Protein AF-A0A496WQM5-F1 (afdb_monomer_lite)

Secondary structure (DSSP, 8-state):
-PPPHHHHHHHHHSS-----S--SS-----SS--GGG----S---STTS---HHHHHHHHTTSPEEEEEEEEEPSSTT-EEEESSPP-S---EEEEEEPTT-EEEEEEEEEE-TT-HHHHT--EEPSEEEEEEEEEEESS--SEEEEEEEEEEPTTS-EEEEEEPPPPSPP-SS-EEEEEEEEE-S-EE--TT-EEEEEEEEEE-SSS-EEEEEE-SGGG--EEEE-EEPP--------------TT----------TTS-SS----TTSSS--SEEEEEEE-TT--EEEEEEEETTTS-EEEEEETTS-----SS----TT----SPPPP-STTS---HHHHHHH---------S----

pLDDT: mean 77.23, std 18.68, range [36.88, 97.38]

Radius of gyration: 41.47 Å; chains: 1; bounding box: 98×60×130 Å

Foldseek 3Di:
DDDDPVNVVVVVVPDDPPPDPPPPPDPDPDPPPPCVVVPPPDDDPDPPDDDDVLNVVLFVLLQWQKWFWDPDDAPPPQAGETDSDADPDAWDKDKDKFAAQAPWAWDHKYKYHLPHVSVVQFFKFAFFKKKWKWKKAKCAQFQKKKKKWKWKAAQVGDTDTQWIWDIWDGHHHDIDMTMIMTGRHHMGGDDRRIMIMMIMIMGGNGNHMIMMMITPHDPRHIMMTTGGGGPSPPDPPPPPPDDDDPDDDDPDDLDQDPPDDRDDQDDPVRPDRPQWDWDFDADPVRHTQWIWTAHPDVSPDTDTGGPVRDDDDPDPDDDPDPDDDPPQDDDPDPPGDHDPVNCVVPVPPPDPVPPPPPPD

Structure (mmCIF, N/CA/C/O backbone):
data_AF-A0A496WQM5-F1
#
_entry.id   AF-A0A496WQM5-F1
#
loop_
_atom_site.group_PDB
_atom_site.id
_atom_site.type_symbol
_atom_site.label_atom_id
_atom_site.label_alt_id
_atom_site.label_comp_id
_atom_site.label_asym_id
_atom_site.label_entity_id
_atom_site.label_seq_id
_atom_site.pdbx_PDB_ins_code
_atom_site.Cartn_x
_atom_site.Cartn_y
_atom_site.Cartn_z
_atom_site.occupancy
_atom_site.B_iso_or_equiv
_atom_site.auth_seq_id
_atom_site.auth_comp_id
_atom_site.auth_asym_id
_atom_site.auth_atom_id
_atom_site.pdbx_PDB_model_num
ATOM 1 N N . MET A 1 1 ? 21.390 33.507 77.418 1.00 52.34 1 MET A N 1
ATOM 2 C CA . MET A 1 1 ? 21.468 32.090 77.002 1.00 52.34 1 MET A CA 1
ATOM 3 C C . MET A 1 1 ? 21.564 32.060 75.486 1.00 52.34 1 MET A C 1
ATOM 5 O O . MET A 1 1 ? 20.613 32.449 74.822 1.00 52.34 1 MET A O 1
ATOM 9 N N . GLY A 1 2 ? 22.755 31.775 74.957 1.00 56.31 2 GLY A N 1
ATOM 10 C CA . GLY A 1 2 ? 23.037 31.820 73.520 1.00 56.31 2 GLY A CA 1
ATOM 11 C C . GLY A 1 2 ? 22.458 30.606 72.802 1.00 56.31 2 GLY A C 1
ATOM 12 O O . GLY A 1 2 ? 22.560 29.493 73.309 1.00 56.31 2 GLY A O 1
ATOM 13 N N . GLN A 1 3 ? 21.839 30.830 71.643 1.00 58.12 3 GLN A N 1
ATOM 14 C CA . GLN A 1 3 ? 21.336 29.749 70.797 1.00 58.12 3 GLN A CA 1
ATOM 15 C C . GLN A 1 3 ? 22.488 28.849 70.344 1.00 58.12 3 GLN A C 1
ATOM 17 O O . GLN A 1 3 ? 23.564 29.335 69.981 1.00 58.12 3 GLN A O 1
ATOM 22 N N . THR A 1 4 ? 22.260 27.539 70.379 1.00 70.62 4 THR A N 1
ATOM 23 C CA . THR A 1 4 ? 23.248 26.544 69.956 1.00 70.62 4 THR A CA 1
ATOM 24 C C . THR A 1 4 ? 23.514 26.671 68.453 1.00 70.62 4 THR A C 1
ATOM 26 O O . THR A 1 4 ? 22.674 27.160 67.691 1.00 70.62 4 THR A O 1
ATOM 29 N N . ARG A 1 5 ? 24.702 26.250 67.994 1.00 60.00 5 ARG A N 1
ATOM 30 C CA . ARG A 1 5 ? 25.071 26.296 66.564 1.00 60.00 5 ARG A CA 1
ATOM 31 C C . ARG A 1 5 ? 24.032 25.604 65.669 1.00 60.00 5 ARG A C 1
ATOM 33 O O . ARG A 1 5 ? 23.778 26.083 64.571 1.00 60.00 5 ARG A O 1
ATOM 40 N N . GLU A 1 6 ? 23.379 24.563 66.169 1.00 57.94 6 GLU A N 1
ATOM 41 C CA . GLU A 1 6 ? 22.324 23.818 65.473 1.00 57.94 6 GLU A CA 1
ATOM 42 C C . GLU A 1 6 ? 21.025 24.629 65.318 1.00 57.94 6 GLU A C 1
ATOM 44 O O . GLU A 1 6 ? 20.416 24.628 64.249 1.00 57.94 6 GLU A O 1
ATOM 49 N N . GLN A 1 7 ? 20.650 25.434 66.320 1.00 57.28 7 GLN A N 1
ATOM 50 C CA . GLN A 1 7 ? 19.486 26.329 66.237 1.00 57.28 7 GLN A CA 1
ATOM 51 C C . GLN A 1 7 ? 19.691 27.487 65.245 1.00 57.28 7 GLN A C 1
ATOM 53 O O . GLN A 1 7 ? 18.721 28.024 64.706 1.00 57.28 7 GLN A O 1
ATOM 58 N N . ARG A 1 8 ? 20.946 27.851 64.950 1.00 57.50 8 ARG A N 1
ATOM 59 C CA . ARG A 1 8 ? 21.285 28.850 63.922 1.00 57.50 8 ARG A CA 1
ATOM 60 C C . ARG A 1 8 ? 21.134 28.314 62.496 1.00 57.50 8 ARG A C 1
ATOM 62 O O . ARG A 1 8 ? 20.696 29.063 61.627 1.00 57.50 8 ARG A O 1
ATOM 69 N N . VAL A 1 9 ? 21.455 27.040 62.269 1.00 57.06 9 VAL A N 1
ATOM 70 C CA . VAL A 1 9 ? 21.390 26.410 60.937 1.00 57.06 9 VAL A CA 1
ATOM 71 C C . VAL A 1 9 ? 19.940 26.160 60.516 1.00 57.06 9 VAL A C 1
ATOM 73 O O . VAL A 1 9 ? 19.572 26.440 59.379 1.00 57.06 9 VAL A O 1
ATOM 76 N N . ILE A 1 10 ? 19.073 25.752 61.445 1.00 54.50 10 ILE A N 1
ATOM 77 C CA . ILE A 1 10 ? 17.655 25.491 61.141 1.00 54.50 10 ILE A CA 1
ATOM 78 C C . ILE A 1 10 ? 16.898 26.794 60.827 1.00 54.50 10 ILE A C 1
ATOM 80 O O . ILE A 1 10 ? 16.075 26.827 59.915 1.00 54.50 10 ILE A O 1
ATOM 84 N N . LYS A 1 11 ? 17.239 27.911 61.488 1.00 50.09 11 LYS A N 1
ATOM 85 C CA . LYS A 1 11 ? 16.639 29.226 61.195 1.00 50.09 11 LYS A CA 1
ATOM 86 C C . LYS A 1 11 ? 17.094 29.821 59.851 1.00 50.09 11 LYS A C 1
ATOM 88 O O . LYS A 1 11 ? 16.402 30.677 59.309 1.00 50.09 11 LYS A O 1
ATOM 93 N N . GLN A 1 12 ? 18.226 29.373 59.297 1.00 52.47 12 GLN A N 1
ATOM 94 C CA . GLN A 1 12 ? 18.655 29.734 57.937 1.00 52.47 12 GLN A CA 1
ATOM 95 C C . GLN A 1 12 ? 17.980 28.894 56.842 1.00 52.47 12 GLN A C 1
ATOM 97 O O . GLN A 1 12 ? 17.958 29.326 55.694 1.00 52.47 12 GLN A O 1
ATOM 102 N N . LEU A 1 13 ? 17.399 27.742 57.186 1.00 53.47 13 LEU A N 1
ATOM 103 C CA . LEU A 1 13 ? 16.717 26.849 56.242 1.00 53.47 13 LEU A CA 1
ATOM 104 C C . LEU A 1 13 ? 15.190 27.025 56.221 1.00 53.47 13 LEU A C 1
ATOM 106 O O . LEU A 1 13 ? 14.534 26.491 55.335 1.00 53.47 13 LEU A O 1
ATOM 110 N N . SER A 1 14 ? 14.616 27.790 57.157 1.00 52.38 14 SER A N 1
ATOM 111 C CA . SER A 1 14 ? 13.169 28.049 57.230 1.00 52.38 14 SER A CA 1
ATOM 112 C C . SER A 1 14 ? 12.740 29.402 56.640 1.00 52.38 14 SER A C 1
ATOM 114 O O . SER A 1 14 ? 11.625 29.856 56.891 1.00 52.38 14 SER A O 1
ATOM 116 N N . GLY A 1 15 ? 13.623 30.091 55.914 1.00 48.34 15 GLY A N 1
ATOM 117 C CA . GLY A 1 15 ? 13.268 31.290 55.156 1.00 48.34 15 GLY A CA 1
ATOM 118 C C . GLY A 1 15 ? 12.728 30.896 53.786 1.00 48.34 15 GLY A C 1
ATOM 119 O O . GLY A 1 15 ? 13.361 30.102 53.096 1.00 48.34 15 GLY A O 1
ATOM 120 N N . THR A 1 16 ? 11.577 31.445 53.388 1.00 50.34 16 THR A N 1
ATOM 121 C CA . THR A 1 16 ? 11.014 31.327 52.035 1.00 50.34 16 THR A CA 1
ATOM 122 C C . THR A 1 16 ? 12.131 31.451 51.002 1.00 50.34 16 THR A C 1
ATOM 124 O O . THR A 1 16 ? 12.837 32.464 50.998 1.00 50.34 16 THR A O 1
ATOM 127 N N . GLN A 1 17 ? 12.330 30.417 50.176 1.00 42.69 17 GLN A N 1
ATOM 128 C CA . GLN A 1 17 ? 13.384 30.403 49.164 1.00 42.69 17 GLN A CA 1
ATOM 129 C C . GLN A 1 17 ? 13.287 31.671 48.317 1.00 42.69 17 GLN A C 1
ATOM 131 O O . GLN A 1 17 ? 12.363 31.861 47.528 1.00 42.69 17 GLN A O 1
ATOM 136 N N . LYS A 1 18 ? 14.259 32.561 48.503 1.00 47.31 18 LYS A N 1
ATOM 137 C CA . LYS A 1 18 ? 14.434 33.733 47.664 1.00 47.31 18 LYS A CA 1
ATOM 138 C C . LYS A 1 18 ? 15.053 33.222 46.367 1.00 47.31 18 LYS A C 1
ATOM 140 O O . LYS A 1 18 ? 16.265 33.044 46.299 1.00 47.31 18 LYS A O 1
ATOM 145 N N . GLN A 1 19 ? 14.218 32.913 45.375 1.00 45.22 19 GLN A N 1
ATOM 146 C CA . GLN A 1 19 ? 14.678 32.624 44.020 1.00 45.22 19 GLN A CA 1
ATOM 147 C C . GLN A 1 19 ? 15.427 33.858 43.510 1.00 45.22 19 GLN A C 1
ATOM 149 O O . GLN A 1 19 ? 14.831 34.880 43.176 1.00 45.22 19 GLN A O 1
ATOM 154 N N . THR A 1 20 ? 16.755 33.804 43.526 1.00 42.59 20 THR A N 1
ATOM 155 C CA . THR A 1 20 ? 17.577 34.785 42.824 1.00 42.59 20 THR A CA 1
ATOM 156 C C . THR A 1 20 ? 17.512 34.472 41.330 1.00 42.59 20 THR A C 1
ATOM 158 O O . THR A 1 20 ? 17.727 33.314 40.961 1.00 42.59 20 THR A O 1
ATOM 161 N N . PRO A 1 21 ? 17.228 35.463 40.467 1.00 47.00 21 PRO A N 1
ATOM 162 C CA . PRO A 1 21 ? 17.099 35.271 39.028 1.00 47.00 21 PRO A CA 1
ATOM 163 C C . PRO A 1 21 ? 18.483 35.049 38.409 1.00 47.00 21 PRO A C 1
ATOM 165 O O . PRO A 1 21 ? 19.119 35.969 37.911 1.00 47.00 21 PRO A O 1
ATOM 168 N N . ILE A 1 22 ? 18.977 33.818 38.504 1.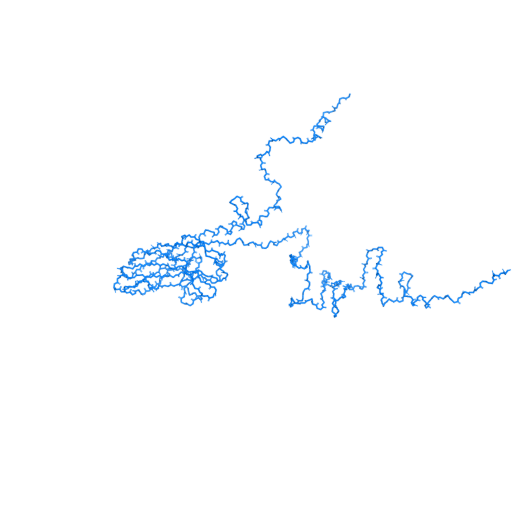00 47.78 22 ILE A N 1
ATOM 169 C CA . ILE A 1 22 ? 20.110 33.302 37.721 1.00 47.78 22 ILE A CA 1
ATOM 170 C C . ILE A 1 22 ? 19.687 32.074 36.891 1.00 47.78 22 ILE A C 1
ATOM 172 O O . ILE A 1 22 ? 20.476 31.527 36.133 1.00 47.78 22 ILE A O 1
ATOM 176 N N . ALA A 1 23 ? 18.415 31.674 36.952 1.00 45.44 23 ALA A N 1
ATOM 177 C CA . ALA A 1 23 ? 17.895 30.506 36.242 1.00 45.44 23 ALA A CA 1
ATOM 178 C C . ALA A 1 23 ? 16.892 30.858 35.130 1.00 45.44 23 ALA A C 1
ATOM 180 O O . ALA A 1 23 ? 15.955 30.103 34.897 1.00 45.44 23 ALA A O 1
ATOM 181 N N . THR A 1 24 ? 17.058 31.992 34.444 1.00 48.84 24 THR A N 1
ATOM 182 C CA . THR A 1 24 ? 16.235 32.285 33.255 1.00 48.84 24 THR A CA 1
ATOM 183 C C . THR A 1 24 ? 16.717 31.530 32.009 1.00 48.84 24 THR A C 1
ATOM 185 O O . THR A 1 24 ? 15.914 31.299 31.114 1.00 48.84 24 THR A O 1
ATOM 188 N N . ASP A 1 25 ? 17.975 31.064 31.983 1.00 44.81 25 ASP A N 1
ATOM 189 C CA . ASP A 1 25 ? 18.596 30.480 30.777 1.00 44.81 25 ASP A CA 1
ATOM 190 C C . ASP A 1 25 ? 19.028 29.010 30.916 1.00 44.81 25 ASP A C 1
ATOM 192 O O . ASP A 1 25 ? 19.618 28.442 29.998 1.00 44.81 25 ASP A O 1
ATOM 196 N N . MET A 1 26 ? 18.723 28.349 32.035 1.00 41.62 26 MET A N 1
ATOM 197 C CA . MET A 1 26 ? 18.962 26.910 32.180 1.00 41.62 26 MET A CA 1
ATOM 198 C C . MET A 1 26 ? 17.640 26.158 32.191 1.00 41.62 26 MET A C 1
ATOM 200 O O . MET A 1 26 ? 17.072 25.850 33.238 1.00 41.62 26 MET A O 1
ATOM 204 N N . PHE A 1 27 ? 17.174 25.836 30.984 1.00 48.09 27 PHE A N 1
ATOM 205 C CA . PHE A 1 27 ? 16.202 24.774 30.783 1.00 48.09 27 PHE A CA 1
ATOM 206 C C . PHE A 1 27 ? 16.898 23.461 31.133 1.00 48.09 27 PHE A C 1
ATOM 208 O O . PHE A 1 27 ? 17.633 22.890 30.332 1.00 48.09 27 PHE A O 1
ATOM 215 N N . ILE A 1 28 ? 16.740 23.031 32.377 1.00 50.38 28 ILE A N 1
ATOM 216 C CA . ILE A 1 28 ? 17.104 21.689 32.789 1.00 50.38 28 ILE A CA 1
ATOM 217 C C . ILE A 1 28 ? 15.899 20.809 32.425 1.00 50.38 28 ILE A C 1
ATOM 219 O O . ILE A 1 28 ? 14.862 20.942 33.082 1.00 50.38 28 ILE A O 1
ATOM 223 N N . PRO A 1 29 ? 15.976 19.953 31.384 1.00 52.56 29 PRO A N 1
ATOM 224 C CA . PRO A 1 29 ? 14.929 18.968 31.137 1.00 52.56 29 PRO A CA 1
ATOM 225 C C . PRO A 1 29 ? 14.766 18.154 32.414 1.00 52.56 29 PRO A C 1
ATOM 227 O O . PRO A 1 29 ? 15.773 17.829 33.052 1.00 52.56 29 PRO A O 1
ATOM 230 N N . ASN A 1 30 ? 13.523 17.876 32.811 1.00 49.06 30 ASN A N 1
ATOM 231 C CA . ASN A 1 30 ? 13.272 17.145 34.041 1.00 49.06 30 ASN A CA 1
ATOM 232 C C . ASN A 1 30 ? 14.170 15.889 34.085 1.00 49.06 30 ASN A C 1
ATOM 234 O O . ASN A 1 30 ? 14.290 15.112 33.145 1.00 49.06 30 ASN A O 1
ATOM 238 N N . HIS A 1 31 ? 14.927 15.749 35.165 1.00 49.41 31 HIS A N 1
ATOM 239 C CA . HIS A 1 31 ? 15.728 14.547 35.395 1.00 49.41 31 HIS A CA 1
ATOM 240 C C . HIS A 1 31 ? 14.898 13.451 36.057 1.00 49.41 31 HIS A C 1
ATOM 242 O O . HIS A 1 31 ? 15.397 12.357 36.307 1.00 49.41 31 HIS A O 1
ATOM 248 N N . SER A 1 32 ? 13.636 13.736 36.388 1.00 45.12 32 SER A N 1
ATOM 249 C CA . SER A 1 32 ? 12.675 12.677 36.624 1.00 45.12 32 SER A CA 1
ATOM 250 C C . SER 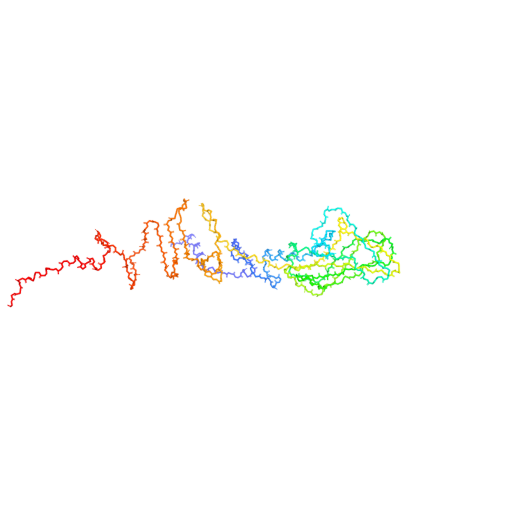A 1 32 ? 12.453 12.038 35.268 1.00 45.12 32 SER A C 1
ATOM 252 O O . SER A 1 32 ? 11.883 12.696 34.405 1.00 45.12 32 SER A O 1
ATOM 254 N N . GLY A 1 33 ? 12.913 10.801 35.077 1.00 47.75 33 GLY A N 1
ATOM 255 C CA . GLY A 1 33 ? 12.568 9.929 33.949 1.00 47.75 33 GLY A CA 1
ATOM 256 C C . GLY A 1 33 ? 11.069 9.618 33.896 1.00 47.75 33 GLY A C 1
ATOM 257 O O . GLY A 1 33 ? 10.657 8.467 33.820 1.00 47.75 33 GLY A O 1
ATOM 258 N N . ASP A 1 34 ? 10.262 10.664 33.981 1.00 46.16 34 ASP A N 1
ATOM 259 C CA . ASP A 1 34 ? 8.851 10.707 33.743 1.00 46.16 34 ASP A CA 1
ATOM 260 C C . ASP A 1 34 ? 8.668 10.889 32.239 1.00 46.16 34 ASP A C 1
ATOM 262 O O . ASP A 1 34 ? 8.507 11.989 31.713 1.00 46.16 34 ASP A O 1
ATOM 266 N N . LEU A 1 35 ? 8.745 9.762 31.539 1.00 52.50 35 LEU A N 1
ATOM 267 C CA . LEU A 1 35 ? 8.324 9.668 30.149 1.00 52.50 35 LEU A CA 1
ATOM 268 C C . LEU A 1 35 ? 6.785 9.702 30.027 1.00 52.50 35 LEU A C 1
ATOM 270 O O . LEU A 1 35 ? 6.280 9.645 28.910 1.00 52.50 35 LEU A O 1
ATOM 274 N N . SER A 1 36 ? 6.021 9.805 31.131 1.00 52.12 36 SER A N 1
ATOM 275 C CA . SER A 1 36 ? 4.549 9.749 31.100 1.00 52.12 36 SER A CA 1
ATOM 276 C C . SER A 1 36 ? 3.877 11.051 30.649 1.00 52.12 36 SER A C 1
ATOM 278 O O . SER A 1 36 ? 2.698 11.037 30.306 1.00 52.12 36 SER A O 1
ATOM 280 N N . VAL A 1 37 ? 4.625 12.155 30.552 1.00 51.69 37 VAL A N 1
ATOM 281 C CA . VAL A 1 37 ? 4.140 13.444 30.012 1.00 51.69 37 VAL A CA 1
ATOM 282 C C . VAL A 1 37 ? 4.663 13.769 28.606 1.00 51.69 37 VAL A C 1
ATOM 284 O O . VAL A 1 37 ? 4.395 14.848 28.084 1.00 51.69 37 VAL A O 1
ATOM 287 N N . GLY A 1 38 ? 5.400 12.856 27.968 1.00 52.28 38 GLY A N 1
ATOM 288 C CA . GLY A 1 38 ? 6.178 13.155 26.760 1.00 52.28 38 GLY A CA 1
ATOM 289 C C . GLY A 1 38 ? 5.684 12.536 25.456 1.00 52.28 38 GLY A C 1
ATOM 290 O O . GLY A 1 38 ? 6.438 12.541 24.485 1.00 52.28 38 GLY A O 1
ATOM 291 N N . ASN A 1 39 ? 4.472 11.981 25.399 1.00 57.19 39 ASN A N 1
ATOM 292 C CA . ASN A 1 39 ? 3.968 11.428 24.143 1.00 57.19 39 ASN A CA 1
ATOM 293 C C . ASN A 1 39 ? 3.622 12.577 23.189 1.00 57.19 39 ASN A C 1
ATOM 295 O O . ASN A 1 39 ? 2.581 13.227 23.303 1.00 57.19 39 ASN A O 1
ATOM 299 N N . VAL A 1 40 ? 4.528 12.847 22.249 1.00 60.59 40 VAL A N 1
ATOM 300 C CA . VAL A 1 40 ? 4.269 13.751 21.131 1.00 60.59 40 VAL A CA 1
ATOM 301 C C . VAL A 1 40 ? 3.266 13.060 20.209 1.00 60.59 40 VAL A C 1
ATOM 303 O O . VAL A 1 40 ? 3.640 12.262 19.356 1.00 60.59 40 VAL A O 1
ATOM 306 N N . ASN A 1 41 ? 1.987 13.371 20.408 1.00 61.44 41 ASN A N 1
ATOM 307 C CA . ASN A 1 41 ? 0.866 12.856 19.612 1.00 61.44 41 ASN A CA 1
ATOM 308 C C . ASN A 1 41 ? 0.343 13.893 18.608 1.00 61.44 41 ASN A C 1
ATOM 310 O O . ASN A 1 41 ? -0.762 13.765 18.089 1.00 61.44 41 ASN A O 1
ATOM 314 N N . ILE A 1 42 ? 1.096 14.969 18.380 1.00 60.25 42 ILE A N 1
ATOM 315 C CA . ILE A 1 42 ? 0.740 16.008 17.416 1.00 60.25 42 ILE A CA 1
ATOM 316 C C . ILE A 1 42 ? 1.633 15.882 16.191 1.00 60.25 42 ILE A C 1
ATOM 318 O O . ILE A 1 42 ? 2.833 15.663 16.328 1.00 60.25 42 ILE A O 1
ATOM 322 N N . THR A 1 43 ? 1.054 16.046 15.000 1.00 67.81 43 THR A N 1
ATOM 323 C CA . THR A 1 43 ? 1.834 16.200 13.771 1.00 67.81 43 THR A CA 1
ATOM 324 C C . THR A 1 43 ? 2.588 17.538 13.832 1.00 67.81 43 THR A C 1
ATOM 326 O O . THR A 1 43 ? 1.936 18.586 13.902 1.00 67.81 43 THR A O 1
ATOM 329 N N . PRO A 1 44 ? 3.929 17.522 13.814 1.00 72.25 44 PRO A N 1
ATOM 330 C CA . PRO A 1 44 ? 4.784 18.706 13.760 1.00 72.25 44 PRO A CA 1
ATOM 331 C C . PRO A 1 44 ? 4.406 19.635 12.603 1.00 72.25 44 PRO A C 1
ATOM 333 O O . PRO A 1 44 ? 4.211 19.185 11.475 1.00 72.25 44 PRO A O 1
ATOM 336 N N . LYS A 1 45 ? 4.313 20.939 12.869 1.00 72.00 45 LYS A N 1
ATOM 337 C CA . LYS A 1 45 ? 4.070 21.984 11.854 1.00 72.00 45 LYS A CA 1
ATOM 338 C C . LYS A 1 45 ? 5.248 22.944 11.726 1.00 72.00 45 LYS A C 1
ATOM 340 O O . LYS A 1 45 ? 5.427 23.564 10.681 1.00 72.00 45 LYS A O 1
ATOM 345 N N . ASN A 1 46 ? 6.045 23.084 12.781 1.00 73.31 46 ASN A N 1
ATOM 346 C CA . ASN A 1 46 ? 7.258 23.883 12.811 1.00 73.31 46 ASN A CA 1
ATOM 347 C C . ASN A 1 46 ? 8.493 22.961 12.820 1.00 73.31 46 ASN A C 1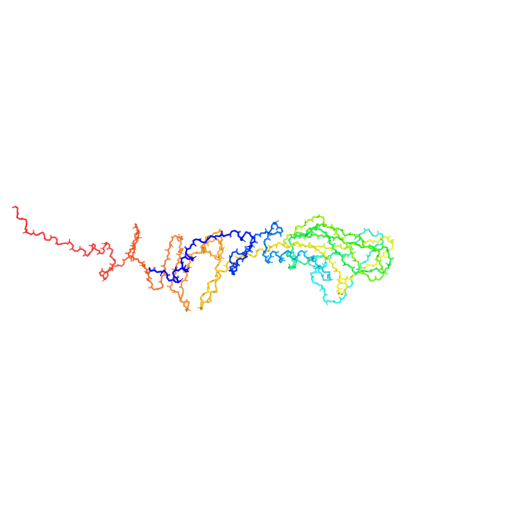
ATOM 349 O O . ASN A 1 46 ? 8.486 21.957 13.530 1.00 73.31 46 ASN A O 1
ATOM 353 N N . PRO A 1 47 ? 9.592 23.312 12.124 1.00 69.38 47 PRO A N 1
ATOM 354 C CA . PRO A 1 47 ? 10.849 22.555 12.169 1.00 69.38 47 PRO A CA 1
ATOM 355 C C . PRO A 1 47 ? 11.445 22.337 13.568 1.00 69.38 47 PRO A C 1
ATOM 357 O O . PRO A 1 47 ? 12.350 21.523 13.725 1.00 69.38 47 PRO A O 1
ATOM 360 N N . LYS A 1 48 ? 10.998 23.100 14.569 1.00 71.62 48 LYS A N 1
ATOM 361 C CA . LYS A 1 48 ? 11.446 22.989 15.963 1.00 71.62 48 LYS A CA 1
ATOM 362 C C . LYS A 1 48 ? 10.486 22.212 16.861 1.00 71.62 48 LYS A C 1
ATOM 364 O O . LYS A 1 48 ? 10.770 22.082 18.050 1.00 71.62 48 LYS A O 1
ATOM 369 N N . ASP A 1 49 ? 9.362 21.744 16.329 1.00 75.06 49 ASP A N 1
ATOM 370 C CA . ASP A 1 49 ? 8.427 20.949 17.112 1.00 75.06 49 ASP A CA 1
ATOM 371 C C . ASP A 1 49 ? 9.101 19.624 17.507 1.00 75.06 49 ASP A C 1
ATOM 373 O O . ASP A 1 49 ? 9.780 19.007 16.678 1.00 75.06 49 ASP A O 1
ATOM 377 N N . PRO A 1 50 ? 8.955 19.174 18.766 1.00 72.19 50 PRO A N 1
ATOM 378 C CA . PRO A 1 50 ? 9.416 17.853 19.156 1.00 72.19 50 PRO A CA 1
ATOM 379 C C . PRO A 1 50 ? 8.636 16.810 18.356 1.00 72.19 50 PRO A C 1
ATOM 381 O O . PRO A 1 50 ? 7.459 17.000 18.055 1.00 72.19 50 PRO A O 1
ATOM 384 N N . VAL A 1 51 ? 9.298 15.713 18.005 1.00 69.44 51 VAL A N 1
ATOM 385 C CA . VAL A 1 51 ? 8.744 14.665 17.147 1.00 69.44 51 VAL A CA 1
ATOM 386 C C . VAL A 1 51 ? 8.902 13.312 17.826 1.00 69.44 51 VAL A C 1
ATOM 388 O O . VAL A 1 51 ? 9.901 13.078 18.508 1.00 69.44 51 VAL A O 1
ATOM 391 N N . ASN A 1 52 ? 7.930 12.415 17.670 1.00 71.31 52 ASN A N 1
ATOM 392 C CA . ASN A 1 52 ? 8.082 11.044 18.151 1.00 71.31 52 ASN A CA 1
ATOM 393 C C . ASN A 1 52 ? 8.926 10.219 17.154 1.00 71.31 52 ASN A C 1
ATOM 395 O O . ASN A 1 52 ? 9.108 10.600 15.995 1.00 71.31 52 ASN A O 1
ATOM 399 N N . LYS A 1 53 ? 9.476 9.086 17.610 1.00 70.69 53 LYS A N 1
ATOM 400 C CA . LYS A 1 53 ? 10.275 8.197 16.751 1.00 70.69 53 LYS A CA 1
ATOM 401 C C . LYS A 1 53 ? 9.475 7.704 15.542 1.00 70.69 53 LYS A C 1
ATOM 403 O O . LYS A 1 53 ? 10.039 7.575 14.471 1.00 70.69 53 LYS A O 1
ATOM 408 N N . GLU A 1 54 ? 8.176 7.489 15.698 1.00 67.69 54 GLU A N 1
ATOM 409 C CA . GLU A 1 54 ? 7.283 7.073 14.615 1.00 67.69 54 GLU A CA 1
ATOM 410 C C . GLU A 1 54 ? 7.181 8.118 13.493 1.00 67.69 54 GLU A C 1
ATOM 412 O O . GLU A 1 54 ? 7.269 7.777 12.319 1.00 67.69 54 GLU A O 1
ATOM 417 N N . TYR A 1 55 ? 7.078 9.401 13.835 1.00 69.69 55 TYR A N 1
ATOM 418 C CA . TYR A 1 55 ? 7.115 10.515 12.895 1.00 69.69 55 TYR A CA 1
ATOM 419 C C . TYR A 1 55 ? 8.469 10.566 12.192 1.00 69.69 55 TYR A C 1
ATOM 421 O O . TYR A 1 55 ? 8.522 10.667 10.967 1.00 69.69 55 TYR A O 1
ATOM 429 N N . VAL A 1 56 ? 9.563 10.429 12.952 1.00 70.00 56 VAL A N 1
ATOM 430 C CA . VAL A 1 56 ? 10.915 10.362 12.382 1.00 70.00 56 VAL A CA 1
ATOM 431 C C . VAL A 1 56 ? 11.031 9.185 11.430 1.00 70.00 56 VAL A C 1
ATOM 433 O O . VAL A 1 56 ? 11.510 9.377 10.323 1.00 70.00 56 VAL A O 1
ATOM 436 N N . ASP A 1 57 ? 10.563 8.001 11.804 1.00 62.28 57 ASP A N 1
ATOM 437 C CA . ASP A 1 57 ? 10.641 6.803 10.976 1.00 62.28 57 ASP A CA 1
ATOM 438 C C . ASP A 1 57 ? 9.760 6.955 9.720 1.00 62.28 57 ASP A C 1
ATOM 440 O O . ASP A 1 57 ? 10.216 6.633 8.627 1.00 62.28 57 ASP A O 1
ATOM 444 N N . SER A 1 58 ? 8.570 7.563 9.824 1.00 60.62 58 SER A N 1
ATOM 445 C CA . SER A 1 58 ? 7.682 7.833 8.677 1.00 60.62 58 SER A CA 1
ATOM 446 C C . SER A 1 58 ? 8.253 8.847 7.672 1.00 60.62 58 SER A C 1
ATOM 448 O O . SER A 1 58 ? 8.045 8.727 6.462 1.00 60.62 58 SER A O 1
ATOM 450 N N . ILE A 1 59 ? 9.030 9.823 8.151 1.00 60.44 59 ILE A N 1
ATOM 451 C CA . ILE A 1 59 ? 9.684 10.843 7.314 1.00 60.44 59 ILE A CA 1
ATOM 452 C C . ILE A 1 59 ? 11.078 10.421 6.872 1.00 60.44 59 ILE A C 1
ATOM 454 O O . ILE A 1 59 ? 11.543 10.867 5.826 1.00 60.44 59 ILE A O 1
ATOM 458 N N . SER A 1 60 ? 11.741 9.527 7.603 1.00 57.50 60 SER A N 1
ATOM 459 C CA . SER A 1 60 ? 13.015 8.932 7.182 1.00 57.50 60 SER A CA 1
ATOM 460 C C . SER A 1 60 ? 12.848 8.082 5.913 1.00 57.50 60 SER A C 1
ATOM 462 O O . SER A 1 60 ? 13.822 7.850 5.199 1.00 57.50 60 SER A O 1
ATOM 464 N N . ILE A 1 61 ? 11.606 7.717 5.568 1.00 55.53 61 ILE A N 1
ATOM 465 C CA . ILE A 1 61 ? 11.207 7.097 4.293 1.00 55.53 61 ILE A CA 1
ATOM 466 C C . ILE A 1 61 ? 11.123 8.125 3.135 1.00 55.53 61 ILE A C 1
ATOM 468 O O . ILE A 1 61 ? 10.985 7.741 1.984 1.00 55.53 61 ILE A O 1
ATOM 472 N N . ASN A 1 62 ? 11.335 9.429 3.376 1.00 53.81 62 ASN A N 1
ATOM 473 C CA . ASN A 1 62 ? 11.581 10.420 2.307 1.00 53.81 62 ASN A CA 1
ATOM 474 C C . ASN A 1 62 ? 12.985 10.273 1.668 1.00 53.81 62 ASN A C 1
ATOM 476 O O . ASN A 1 62 ? 13.416 11.093 0.850 1.00 53.81 62 ASN A O 1
ATOM 480 N N . THR A 1 63 ? 13.738 9.241 2.056 1.00 58.97 63 THR A N 1
ATOM 481 C CA . THR A 1 63 ? 14.873 8.752 1.277 1.00 58.97 63 THR A CA 1
ATOM 482 C C . THR A 1 63 ? 14.297 7.988 0.085 1.00 58.97 63 THR A C 1
ATOM 484 O O . THR A 1 63 ? 13.458 7.116 0.262 1.00 58.97 63 THR A O 1
ATOM 487 N N . GLY A 1 64 ? 14.641 8.407 -1.138 1.00 70.50 64 GLY A N 1
ATOM 488 C CA . GLY A 1 64 ? 14.023 7.889 -2.362 1.00 70.50 64 GLY A CA 1
ATOM 489 C C . GLY A 1 64 ? 13.948 6.359 -2.388 1.00 70.50 64 GLY A C 1
ATOM 490 O O . GLY A 1 64 ? 14.877 5.683 -1.957 1.00 70.50 64 GLY A O 1
ATOM 491 N N . ILE A 1 65 ? 12.824 5.835 -2.868 1.00 82.25 65 ILE A N 1
ATOM 492 C CA . ILE A 1 65 ? 12.574 4.401 -2.967 1.00 82.25 65 ILE A CA 1
ATOM 493 C C . ILE A 1 65 ? 13.087 3.943 -4.322 1.00 82.25 65 ILE A C 1
ATOM 495 O O . ILE A 1 65 ? 12.635 4.434 -5.361 1.00 82.25 65 ILE A O 1
ATOM 499 N N . ASP A 1 66 ? 14.015 2.994 -4.292 1.00 88.69 66 ASP A N 1
ATOM 500 C CA . ASP A 1 66 ? 14.490 2.311 -5.483 1.00 88.69 66 ASP A CA 1
ATOM 501 C C . ASP A 1 66 ? 13.584 1.114 -5.784 1.00 88.69 66 ASP A C 1
ATOM 503 O O . ASP A 1 66 ? 13.314 0.272 -4.930 1.00 88.69 66 ASP A O 1
ATOM 507 N N . LEU A 1 67 ? 13.086 1.059 -7.014 1.00 91.06 67 LEU A N 1
ATOM 508 C CA . LEU A 1 67 ? 12.251 -0.007 -7.546 1.00 91.06 67 LEU A CA 1
ATOM 509 C C . LEU A 1 67 ? 12.993 -0.673 -8.703 1.00 91.06 67 LEU A C 1
ATOM 511 O O . LEU A 1 67 ? 13.250 -0.051 -9.735 1.00 91.06 67 LEU A O 1
ATOM 515 N N . PHE A 1 68 ? 13.320 -1.946 -8.540 1.00 92.56 68 PHE A N 1
ATOM 516 C CA . PHE A 1 68 ? 14.052 -2.759 -9.500 1.00 92.56 68 PHE A CA 1
ATOM 517 C C . PHE A 1 68 ? 13.098 -3.492 -10.440 1.00 92.56 68 PHE A C 1
ATOM 519 O O . PHE A 1 68 ? 12.041 -3.981 -10.034 1.00 92.56 68 PHE A O 1
ATOM 526 N N . ALA A 1 69 ? 13.478 -3.561 -11.713 1.00 92.38 69 ALA A N 1
ATOM 527 C CA . ALA A 1 69 ? 12.765 -4.305 -12.737 1.00 92.38 69 ALA A CA 1
ATOM 528 C C . ALA A 1 69 ? 13.014 -5.811 -12.611 1.00 92.38 69 ALA A C 1
ATOM 530 O O . ALA A 1 69 ? 14.142 -6.243 -12.417 1.00 92.38 69 ALA A O 1
ATOM 531 N N . TYR A 1 70 ? 11.958 -6.600 -12.785 1.00 91.94 70 TYR A N 1
ATOM 532 C CA . TYR A 1 70 ? 12.030 -8.058 -12.882 1.00 91.94 70 TYR A CA 1
ATOM 533 C C . TYR A 1 70 ? 11.500 -8.519 -14.248 1.00 91.94 70 TYR A C 1
ATOM 535 O O . TYR A 1 70 ? 10.734 -7.797 -14.903 1.00 91.94 70 TYR A O 1
ATOM 543 N N . ASP A 1 71 ? 11.890 -9.717 -14.687 1.00 91.44 71 ASP A N 1
ATOM 544 C CA . ASP A 1 71 ? 11.304 -10.410 -15.843 1.00 91.44 71 ASP A CA 1
ATOM 545 C C . ASP A 1 71 ? 10.073 -11.263 -15.465 1.00 91.44 71 ASP A C 1
ATOM 547 O O . ASP A 1 71 ? 9.410 -11.862 -16.318 1.00 91.44 71 ASP A O 1
ATOM 551 N N . ASP A 1 72 ? 9.680 -11.249 -14.194 1.00 91.38 72 ASP A N 1
ATOM 552 C CA . ASP A 1 72 ? 8.428 -11.838 -13.726 1.00 91.38 72 ASP A CA 1
ATOM 553 C C . ASP A 1 72 ? 7.205 -11.132 -14.335 1.00 91.38 72 ASP A C 1
ATOM 555 O O . ASP A 1 72 ? 7.153 -9.902 -14.469 1.00 91.38 72 ASP A O 1
ATOM 559 N N . ALA A 1 73 ? 6.184 -11.916 -14.689 1.00 93.12 73 ALA A N 1
ATOM 560 C CA . ALA A 1 73 ? 4.897 -11.381 -15.120 1.00 93.12 73 ALA A CA 1
ATOM 561 C C . ALA A 1 73 ? 4.196 -10.654 -13.965 1.00 93.12 73 ALA A C 1
ATOM 563 O O . ALA A 1 73 ? 4.133 -11.161 -12.846 1.00 93.12 73 ALA A O 1
ATOM 564 N N . SER A 1 74 ? 3.637 -9.479 -14.254 1.00 93.12 74 SER A N 1
ATOM 565 C CA . SER A 1 74 ? 2.715 -8.802 -13.345 1.00 93.12 74 SER A CA 1
ATOM 566 C C . SER A 1 74 ? 1.329 -9.439 -13.433 1.00 93.12 74 SER A C 1
ATOM 568 O O . SER A 1 74 ? 0.969 -10.081 -14.420 1.00 93.12 74 SER A O 1
ATOM 570 N N . ASP A 1 75 ? 0.517 -9.215 -12.408 1.00 91.62 75 ASP A N 1
ATOM 571 C CA . ASP A 1 75 ? -0.916 -9.491 -12.429 1.00 91.62 75 ASP A CA 1
ATOM 572 C C . ASP A 1 75 ? -1.693 -8.536 -13.358 1.00 91.62 75 ASP A C 1
ATOM 574 O O . ASP A 1 75 ? -2.842 -8.805 -13.708 1.00 91.62 75 ASP A O 1
ATOM 578 N N . ILE A 1 76 ? -1.062 -7.452 -13.825 1.00 92.75 76 ILE A N 1
ATOM 579 C CA . ILE A 1 76 ? -1.560 -6.644 -14.941 1.00 92.75 76 ILE A CA 1
ATOM 580 C C . ILE A 1 76 ? -1.117 -7.291 -16.258 1.00 92.75 76 ILE A C 1
ATOM 582 O O . ILE A 1 76 ? 0.075 -7.427 -16.542 1.00 92.75 76 ILE A O 1
ATOM 586 N N . ALA A 1 77 ? -2.088 -7.657 -17.098 1.00 93.06 77 ALA A N 1
ATOM 587 C CA . ALA A 1 77 ? -1.822 -8.297 -18.381 1.00 93.06 77 ALA A CA 1
ATOM 588 C C . ALA A 1 77 ? -0.839 -7.478 -19.232 1.00 93.06 77 ALA A C 1
ATOM 590 O O . ALA A 1 77 ? -1.029 -6.279 -19.420 1.00 93.06 77 ALA A O 1
ATOM 591 N N . THR A 1 78 ? 0.171 -8.155 -19.791 1.00 92.00 78 THR A N 1
ATOM 592 C CA . THR A 1 78 ? 1.279 -7.610 -20.611 1.00 92.00 78 THR A CA 1
ATOM 593 C C . THR A 1 78 ? 2.364 -6.830 -19.856 1.00 92.00 78 THR A C 1
ATOM 595 O O . THR A 1 78 ? 3.370 -6.464 -20.463 1.00 92.00 78 THR A O 1
ATOM 598 N N . TYR A 1 79 ? 2.215 -6.620 -18.544 1.00 95.75 79 TYR A N 1
ATOM 599 C CA . TYR A 1 79 ? 3.189 -5.890 -17.733 1.00 95.75 79 TYR A CA 1
ATOM 600 C C . TYR A 1 79 ? 4.142 -6.857 -17.028 1.00 95.75 79 TYR A C 1
ATOM 602 O O . TYR A 1 79 ? 3.819 -8.019 -16.768 1.00 95.75 79 TYR A O 1
ATOM 610 N N . LYS A 1 80 ? 5.326 -6.349 -16.693 1.00 94.31 80 LYS A N 1
ATOM 611 C CA . LYS A 1 80 ? 6.287 -7.004 -15.796 1.00 94.31 80 LYS A CA 1
ATOM 612 C C . LYS A 1 80 ? 6.313 -6.311 -14.435 1.00 94.31 80 LYS A C 1
ATOM 614 O O . LYS A 1 80 ? 5.708 -5.251 -14.262 1.00 94.31 80 LYS A O 1
ATOM 619 N N . VAL A 1 81 ? 6.976 -6.909 -13.457 1.00 93.62 81 VAL A N 1
ATOM 620 C CA . VAL A 1 81 ? 6.929 -6.429 -12.071 1.00 93.62 81 VAL A CA 1
ATOM 621 C C . VAL A 1 81 ? 8.064 -5.450 -11.736 1.00 93.62 81 VAL A C 1
ATOM 623 O O . VAL 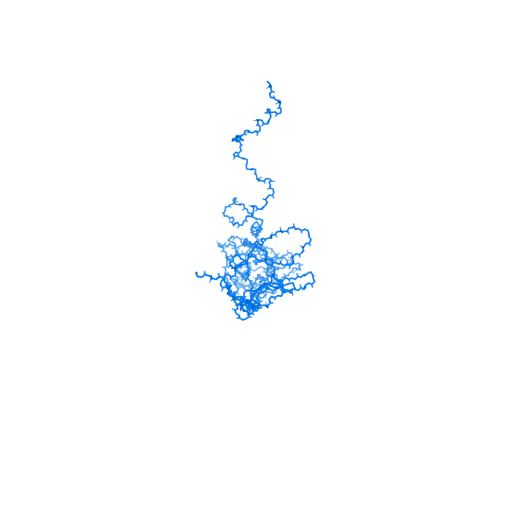A 1 81 ? 9.177 -5.561 -12.253 1.00 93.62 81 VAL A O 1
ATOM 626 N N . LEU A 1 82 ? 7.764 -4.492 -10.852 1.00 92.31 82 LEU A N 1
ATOM 627 C CA . LEU A 1 82 ? 8.719 -3.688 -10.087 1.00 92.31 82 LEU A CA 1
ATOM 628 C C . LEU A 1 82 ? 8.698 -4.095 -8.607 1.00 92.31 82 LEU A C 1
ATOM 630 O O . LEU A 1 82 ? 7.621 -4.152 -8.006 1.00 92.31 82 LEU A O 1
ATOM 634 N N . LYS A 1 83 ? 9.873 -4.329 -8.013 1.00 89.12 83 LYS A N 1
ATOM 635 C CA . LYS A 1 83 ? 10.036 -4.704 -6.593 1.00 89.12 83 LYS A CA 1
ATOM 636 C C . LYS A 1 83 ? 11.080 -3.807 -5.912 1.00 89.12 83 LYS A C 1
ATOM 638 O O . LYS A 1 83 ? 11.980 -3.332 -6.593 1.00 89.12 83 LYS A O 1
ATOM 643 N N . PRO A 1 84 ? 10.992 -3.571 -4.592 1.00 86.56 84 PRO A N 1
ATOM 644 C CA . PRO A 1 84 ? 11.942 -2.716 -3.870 1.00 86.56 84 PRO A CA 1
ATOM 645 C C . PRO A 1 84 ? 13.321 -3.365 -3.696 1.00 86.56 84 PRO A C 1
ATOM 647 O O . PRO A 1 84 ? 14.318 -2.673 -3.538 1.00 86.56 84 PRO A O 1
ATOM 650 N N . GLU A 1 85 ? 13.384 -4.695 -3.745 1.00 86.12 85 GLU A N 1
ATOM 651 C CA . GLU A 1 85 ? 14.625 -5.447 -3.588 1.00 86.12 85 GLU A CA 1
ATOM 652 C C . GLU A 1 85 ? 15.181 -5.854 -4.959 1.00 86.12 85 GLU A C 1
ATOM 654 O O . GLU A 1 85 ? 14.401 -6.283 -5.821 1.00 86.12 85 GLU A O 1
ATOM 659 N N . PRO A 1 86 ? 16.503 -5.773 -5.187 1.00 87.31 86 PRO A N 1
ATOM 660 C CA . PRO A 1 86 ? 17.120 -6.245 -6.423 1.00 87.31 86 PRO A CA 1
ATOM 661 C C . PRO A 1 86 ? 17.032 -7.774 -6.553 1.00 87.31 86 PRO A C 1
ATOM 663 O O . PRO A 1 86 ? 17.028 -8.498 -5.555 1.00 87.31 86 PRO A O 1
ATOM 666 N N . SER A 1 87 ? 16.977 -8.274 -7.793 1.00 87.31 87 SER A N 1
ATOM 667 C CA . SER A 1 87 ? 16.973 -9.721 -8.060 1.00 87.31 87 SER A CA 1
ATOM 668 C C . SER A 1 87 ? 18.299 -10.345 -7.620 1.00 87.31 87 SER A C 1
ATOM 670 O O . SER A 1 87 ? 19.370 -9.820 -7.916 1.00 87.31 87 SER A O 1
ATOM 672 N N . VAL A 1 88 ? 18.229 -11.494 -6.942 1.00 83.12 88 VAL A N 1
ATOM 673 C CA . VAL A 1 88 ? 19.402 -12.327 -6.604 1.00 83.12 88 VAL A CA 1
ATOM 674 C C . VAL A 1 88 ? 19.788 -13.288 -7.738 1.00 83.12 88 VAL A C 1
ATOM 676 O O . VAL A 1 88 ? 20.707 -14.094 -7.587 1.00 83.12 88 VAL A O 1
ATOM 679 N N . GLY A 1 89 ? 19.043 -13.258 -8.847 1.00 78.81 89 GLY A N 1
ATOM 680 C CA . GLY A 1 89 ? 19.263 -14.091 -10.023 1.00 78.81 89 GLY A CA 1
ATOM 681 C C . GLY A 1 89 ? 20.419 -13.615 -10.905 1.00 78.81 89 GLY A C 1
ATOM 682 O O . GLY A 1 89 ? 21.047 -12.585 -10.669 1.00 78.81 89 GLY A O 1
ATOM 683 N N . SER A 1 90 ? 20.708 -14.395 -11.948 1.00 84.19 90 SER A N 1
ATOM 684 C CA . SER A 1 90 ? 21.638 -13.984 -13.007 1.00 84.19 90 SER A CA 1
ATOM 685 C C . SER A 1 90 ? 21.037 -12.885 -13.882 1.00 84.19 90 SER A C 1
ATOM 687 O O . SER A 1 90 ? 19.820 -12.735 -13.944 1.00 84.19 90 SER A O 1
ATOM 689 N N . GLU A 1 91 ? 21.893 -12.150 -14.593 1.00 85.44 91 GLU A N 1
ATOM 690 C CA . GLU A 1 91 ? 21.448 -11.130 -15.541 1.00 85.44 91 GLU A CA 1
ATOM 691 C C . GLU A 1 91 ? 20.514 -11.717 -16.608 1.00 85.44 91 GLU A C 1
ATOM 693 O O . GLU A 1 91 ? 20.824 -12.724 -17.251 1.00 85.44 91 GLU A O 1
ATOM 698 N N . VAL A 1 92 ? 19.368 -11.060 -16.793 1.00 89.19 92 VAL A N 1
ATOM 699 C CA . VAL A 1 92 ? 18.379 -11.384 -17.824 1.00 89.19 92 VAL A CA 1
ATOM 700 C C . VAL A 1 92 ? 18.278 -10.207 -18.784 1.00 89.19 92 VAL A C 1
ATOM 702 O O . VAL A 1 92 ? 18.104 -9.063 -18.360 1.00 89.19 92 VAL A O 1
ATOM 705 N N . GLU A 1 93 ? 18.357 -10.491 -20.084 1.00 89.00 93 GLU A N 1
ATOM 706 C CA . GLU A 1 93 ? 18.271 -9.489 -21.146 1.00 89.00 93 GLU A CA 1
ATOM 707 C C . GLU A 1 93 ? 16.984 -9.686 -21.963 1.00 89.00 93 GLU A C 1
ATOM 709 O O . GLU A 1 93 ? 16.809 -10.673 -22.683 1.00 89.00 93 GLU A O 1
ATOM 714 N N . GLY A 1 94 ? 16.069 -8.722 -21.862 1.00 89.75 94 GLY A N 1
ATOM 715 C CA . GLY A 1 94 ? 14.900 -8.631 -22.733 1.00 89.75 94 GLY A CA 1
ATOM 716 C C . GLY A 1 94 ? 15.267 -7.984 -24.068 1.00 89.75 94 GLY A C 1
ATOM 717 O O . GLY A 1 94 ? 16.201 -7.186 -24.139 1.00 89.75 94 GLY A O 1
ATOM 718 N N . ASN A 1 95 ? 14.529 -8.286 -25.139 1.00 93.12 95 ASN A N 1
ATOM 719 C CA . ASN A 1 95 ? 14.755 -7.654 -26.439 1.00 93.12 95 ASN A CA 1
ATOM 720 C C . ASN A 1 95 ? 13.458 -7.277 -27.158 1.00 93.12 95 ASN A C 1
ATOM 722 O O . ASN A 1 95 ? 12.441 -7.957 -27.031 1.00 93.12 95 ASN A O 1
ATOM 726 N N . VAL A 1 96 ? 13.511 -6.184 -27.922 1.00 95.38 96 VAL A N 1
ATOM 727 C CA . VAL A 1 96 ? 12.383 -5.659 -28.700 1.00 95.38 96 VAL A CA 1
ATOM 728 C C . VAL A 1 96 ? 12.877 -5.143 -30.044 1.00 95.38 96 VAL A C 1
ATOM 730 O O . VAL A 1 96 ? 13.863 -4.413 -30.126 1.00 95.38 96 VAL A O 1
ATOM 733 N N . SER A 1 97 ? 12.175 -5.500 -31.118 1.00 95.88 97 SER A N 1
ATOM 734 C CA . SER A 1 97 ? 12.452 -4.960 -32.453 1.00 95.88 97 SER A CA 1
ATOM 735 C C . SER A 1 97 ? 11.828 -3.576 -32.607 1.00 95.88 97 SER A C 1
ATOM 737 O O . SER A 1 97 ? 10.611 -3.430 -32.506 1.00 95.88 97 SER A O 1
ATOM 739 N N . ILE A 1 98 ? 12.653 -2.571 -32.880 1.00 97.19 98 ILE A N 1
ATOM 740 C CA . ILE A 1 98 ? 12.246 -1.183 -33.093 1.00 97.19 98 ILE A CA 1
ATOM 741 C C . ILE A 1 98 ? 12.245 -0.887 -34.590 1.00 97.19 98 ILE A C 1
ATOM 743 O O . ILE A 1 98 ? 13.267 -1.030 -35.271 1.00 97.19 98 ILE A O 1
ATOM 747 N N . ALA A 1 99 ? 11.089 -0.473 -35.106 1.00 96.88 99 ALA A N 1
ATOM 748 C CA . ALA A 1 99 ? 10.916 -0.145 -36.514 1.00 96.88 99 ALA A CA 1
ATOM 749 C C . ALA A 1 99 ? 11.808 1.035 -36.940 1.00 96.88 99 ALA A C 1
ATOM 751 O O . ALA A 1 99 ? 12.210 1.867 -36.125 1.00 96.88 99 ALA A O 1
ATOM 752 N N . GLY A 1 100 ? 12.129 1.112 -38.233 1.00 95.31 100 GLY A N 1
ATOM 753 C CA . GLY A 1 100 ? 12.791 2.287 -38.800 1.00 95.31 100 GLY A CA 1
ATOM 754 C C . GLY A 1 100 ? 11.888 3.520 -38.726 1.00 95.31 100 GLY A C 1
ATOM 755 O O . GLY A 1 100 ? 10.675 3.406 -38.893 1.00 95.31 100 GLY A O 1
ATOM 756 N N . ASN A 1 101 ? 12.472 4.692 -38.485 1.00 95.44 101 ASN A N 1
ATOM 757 C CA . ASN A 1 101 ? 11.770 5.967 -38.299 1.00 95.44 101 ASN A CA 1
ATOM 758 C C . ASN A 1 101 ? 10.710 5.950 -37.176 1.00 95.44 101 ASN A C 1
ATOM 760 O O . ASN A 1 101 ? 9.769 6.744 -37.200 1.00 95.44 101 ASN A O 1
ATOM 764 N N . ALA A 1 102 ? 10.837 5.054 -36.192 1.00 95.56 102 ALA A N 1
ATOM 765 C CA . ALA A 1 102 ? 9.942 5.014 -35.042 1.00 95.56 102 ALA A CA 1
ATOM 766 C C . ALA A 1 102 ? 10.121 6.269 -34.171 1.00 95.56 102 ALA A C 1
ATOM 768 O O . ALA A 1 102 ? 11.230 6.581 -33.742 1.00 95.56 102 ALA A O 1
ATOM 769 N N . SER A 1 103 ? 9.027 6.968 -33.863 1.00 93.50 103 SER A N 1
ATOM 770 C CA . SER A 1 103 ? 9.036 8.224 -33.094 1.00 93.50 103 SER A CA 1
ATOM 771 C C . SER A 1 103 ? 8.666 8.063 -31.612 1.00 93.50 103 SER A C 1
ATOM 773 O O . SER A 1 103 ? 8.379 9.059 -30.952 1.00 93.50 103 SER A O 1
ATOM 775 N N . GLY A 1 104 ? 8.670 6.833 -31.089 1.00 93.44 104 GLY A N 1
ATOM 776 C CA . GLY A 1 104 ? 8.278 6.510 -29.711 1.00 93.44 104 GLY A CA 1
ATOM 777 C C . GLY A 1 104 ? 7.568 5.162 -29.635 1.00 93.44 104 GLY A C 1
ATOM 778 O O . GLY A 1 104 ? 6.408 5.085 -29.244 1.00 93.44 104 GLY A O 1
ATOM 779 N N . GLN A 1 105 ? 8.227 4.095 -30.090 1.00 97.12 105 GLN A N 1
ATOM 780 C CA . GLN A 1 105 ? 7.660 2.749 -30.045 1.00 97.12 105 GLN A CA 1
ATOM 781 C C . GLN A 1 105 ? 7.772 2.185 -28.625 1.00 97.12 105 GLN A C 1
ATOM 783 O O . GLN A 1 105 ? 8.841 2.258 -28.018 1.00 97.12 105 GLN A O 1
ATOM 788 N N . ALA A 1 106 ? 6.688 1.598 -28.115 1.00 96.19 106 ALA A N 1
ATOM 789 C CA . ALA A 1 106 ? 6.676 0.960 -26.804 1.00 96.19 106 ALA A CA 1
ATOM 790 C C . ALA A 1 106 ? 7.653 -0.226 -26.754 1.00 96.19 106 ALA A C 1
ATOM 792 O O . ALA A 1 106 ? 7.666 -1.081 -27.643 1.00 96.19 106 ALA A O 1
ATOM 793 N N . VAL A 1 107 ? 8.453 -0.266 -25.692 1.00 94.50 107 VAL A N 1
ATOM 794 C CA . VAL A 1 107 ? 9.442 -1.317 -25.423 1.00 94.50 107 VAL A CA 1
ATOM 795 C C . VAL A 1 107 ? 8.939 -2.260 -24.334 1.00 94.50 107 VAL A C 1
ATOM 797 O O . VAL A 1 107 ? 9.126 -3.468 -24.407 1.00 94.50 107 VAL A O 1
ATOM 800 N N . GLY A 1 108 ? 8.258 -1.730 -23.325 1.00 93.00 108 GLY A N 1
ATOM 801 C CA . GLY A 1 108 ? 7.675 -2.543 -22.268 1.00 93.00 108 GLY A CA 1
ATOM 802 C C . GLY A 1 108 ? 7.113 -1.691 -21.145 1.00 93.00 108 GLY A C 1
ATOM 803 O O . GLY A 1 108 ? 7.472 -0.522 -21.002 1.00 93.00 108 GLY A O 1
ATOM 804 N N . ALA A 1 109 ? 6.238 -2.296 -20.351 1.00 95.88 109 ALA A N 1
ATOM 805 C CA . ALA A 1 109 ? 5.609 -1.666 -19.203 1.00 95.88 109 ALA A CA 1
ATOM 806 C C . ALA A 1 109 ? 5.869 -2.493 -17.945 1.00 95.88 109 ALA A C 1
ATOM 808 O O . ALA A 1 109 ? 5.839 -3.728 -17.984 1.00 95.88 109 ALA A O 1
ATOM 809 N N . ARG A 1 110 ? 6.132 -1.808 -16.833 1.00 95.00 110 ARG A N 1
ATOM 810 C CA . ARG A 1 110 ? 6.323 -2.432 -15.526 1.00 95.00 110 ARG A CA 1
ATOM 811 C C . ARG A 1 110 ? 5.496 -1.737 -14.464 1.00 95.00 110 ARG A C 1
ATOM 813 O O . ARG A 1 110 ? 5.344 -0.521 -14.517 1.00 95.00 110 ARG A O 1
ATOM 820 N N . ALA A 1 111 ? 4.974 -2.508 -13.521 1.00 95.06 111 ALA A N 1
ATOM 821 C CA . ALA A 1 111 ? 4.156 -2.009 -12.424 1.00 95.06 111 ALA A CA 1
ATOM 822 C C . ALA A 1 111 ? 4.607 -2.601 -11.093 1.00 95.06 111 ALA A C 1
ATOM 824 O O . ALA A 1 111 ? 5.036 -3.753 -11.031 1.00 95.06 111 ALA A O 1
ATOM 825 N N . THR A 1 112 ? 4.447 -1.837 -10.020 1.00 93.62 112 THR A N 1
ATOM 826 C CA . THR A 1 112 ? 4.596 -2.366 -8.662 1.00 93.62 112 THR A CA 1
ATOM 827 C C . THR A 1 112 ? 3.555 -3.452 -8.373 1.00 93.62 112 THR A C 1
ATOM 829 O O . THR A 1 112 ? 2.433 -3.421 -8.894 1.00 93.62 112 THR A O 1
ATOM 832 N N . GLU A 1 113 ? 3.902 -4.423 -7.529 1.00 88.81 113 GLU A N 1
ATOM 833 C CA . GLU A 1 113 ? 2.945 -5.442 -7.078 1.00 88.81 113 GLU A CA 1
ATOM 834 C C . GLU A 1 113 ? 1.877 -4.828 -6.169 1.00 88.81 113 GLU A C 1
ATOM 836 O O . GLU A 1 113 ? 2.193 -4.016 -5.297 1.00 88.81 113 GLU A O 1
ATOM 841 N N . LEU A 1 114 ? 0.620 -5.271 -6.307 1.00 81.44 114 LEU A N 1
ATOM 842 C CA . LEU A 1 114 ? -0.478 -4.842 -5.424 1.00 81.44 114 LEU A CA 1
ATOM 843 C C . LEU A 1 114 ? -0.175 -5.108 -3.948 1.00 81.44 114 LEU A C 1
ATOM 845 O O . LEU A 1 114 ? -0.612 -4.393 -3.049 1.00 81.44 114 LEU A O 1
ATOM 849 N N . THR A 1 115 ? 0.534 -6.205 -3.706 1.00 76.00 115 THR A N 1
ATOM 850 C CA . THR A 1 115 ? 0.814 -6.726 -2.379 1.00 76.00 115 THR A CA 1
ATOM 851 C C . THR A 1 115 ? 2.085 -6.157 -1.771 1.00 76.00 115 THR A C 1
ATOM 853 O O . THR A 1 115 ? 2.300 -6.439 -0.596 1.00 76.00 115 THR A O 1
ATOM 856 N N . CYS A 1 116 ? 2.889 -5.348 -2.485 1.00 71.94 116 CYS A N 1
ATOM 857 C CA . CYS A 1 116 ? 4.125 -4.829 -1.896 1.00 71.94 116 CYS A CA 1
ATOM 858 C C . CYS A 1 116 ? 3.821 -3.871 -0.749 1.00 71.94 116 CYS A C 1
ATOM 860 O O . CYS A 1 116 ? 3.333 -2.759 -0.960 1.00 71.94 116 CYS A O 1
ATOM 862 N N . ASP A 1 117 ? 4.188 -4.271 0.464 1.00 67.50 117 ASP A N 1
ATOM 863 C CA . ASP A 1 117 ? 4.054 -3.423 1.647 1.00 67.50 117 ASP A CA 1
ATOM 864 C C . ASP A 1 117 ? 4.906 -2.152 1.531 1.00 67.50 117 ASP A C 1
ATOM 866 O O . ASP A 1 117 ? 4.516 -1.102 2.031 1.00 67.50 117 ASP A O 1
ATOM 870 N N . CYS A 1 118 ? 5.999 -2.213 0.765 1.00 61.41 118 CYS A N 1
ATOM 871 C CA . CYS A 1 118 ? 6.859 -1.079 0.448 1.00 61.41 118 CYS A CA 1
ATOM 872 C C . CYS A 1 118 ? 6.120 0.093 -0.227 1.00 61.41 118 CYS A C 1
ATOM 874 O O . CYS A 1 118 ? 6.358 1.248 0.110 1.00 61.41 118 CYS A O 1
ATOM 876 N N . VAL A 1 119 ? 5.197 -0.198 -1.151 1.00 65.81 119 VAL A N 1
ATOM 877 C CA . VAL A 1 119 ? 4.417 0.816 -1.880 1.00 65.81 119 VAL A CA 1
ATOM 878 C C . VAL A 1 119 ? 3.171 1.204 -1.093 1.00 65.81 119 VAL A C 1
ATOM 880 O O . VAL A 1 119 ? 2.785 2.365 -1.120 1.00 65.81 119 VAL A O 1
ATOM 883 N N . LYS A 1 120 ? 2.588 0.284 -0.308 1.00 67.31 120 LYS A N 1
ATOM 884 C CA . LYS A 1 120 ? 1.453 0.593 0.587 1.00 67.31 120 LYS A CA 1
ATOM 885 C C . LYS A 1 120 ? 1.793 1.618 1.667 1.00 67.31 120 LYS A C 1
ATOM 887 O O . LYS A 1 120 ? 0.889 2.246 2.214 1.00 67.31 120 LYS A O 1
ATOM 892 N N . LEU A 1 121 ? 3.070 1.738 2.024 1.00 67.81 121 LEU A N 1
ATOM 893 C CA . LEU A 1 121 ? 3.529 2.738 2.982 1.00 67.81 121 LEU A CA 1
ATOM 894 C C . LEU A 1 121 ? 3.651 4.132 2.352 1.00 67.81 121 LEU A C 1
ATOM 896 O O . LEU A 1 121 ? 3.622 5.111 3.090 1.00 67.81 121 LEU A O 1
ATOM 900 N N . ILE A 1 122 ? 3.730 4.249 1.023 1.00 76.88 122 ILE A N 1
ATOM 901 C CA . ILE A 1 122 ? 3.772 5.541 0.334 1.00 76.88 122 ILE A CA 1
ATOM 902 C C . ILE A 1 122 ? 2.343 6.063 0.192 1.00 76.88 122 ILE A C 1
ATOM 904 O O . ILE A 1 122 ? 1.520 5.455 -0.486 1.00 76.88 122 ILE A O 1
ATOM 908 N N . ASN A 1 123 ? 2.045 7.206 0.806 1.00 80.19 123 ASN A N 1
ATOM 909 C CA . ASN A 1 123 ? 0.738 7.855 0.667 1.00 80.19 123 ASN A CA 1
ATOM 910 C C . ASN A 1 123 ? 0.746 8.984 -0.368 1.00 80.19 123 ASN A C 1
ATOM 912 O O . ASN A 1 123 ? -0.306 9.347 -0.884 1.00 80.19 123 ASN A O 1
ATOM 916 N N . THR A 1 124 ? 1.922 9.533 -0.668 1.00 85.81 124 THR A N 1
ATOM 917 C CA . THR A 1 124 ? 2.091 10.630 -1.614 1.00 85.81 124 THR A CA 1
ATOM 918 C C . THR A 1 124 ? 3.444 10.502 -2.297 1.00 85.81 124 THR A C 1
ATOM 920 O O . THR A 1 124 ? 4.482 10.429 -1.636 1.00 85.81 124 THR A O 1
ATOM 923 N N . LEU A 1 125 ? 3.434 10.514 -3.625 1.00 88.19 125 LEU A N 1
ATOM 924 C CA . LEU A 1 125 ? 4.615 10.728 -4.450 1.00 88.19 125 LEU A CA 1
ATOM 925 C C . LEU A 1 125 ? 4.965 12.215 -4.431 1.00 88.19 125 LEU A C 1
ATOM 927 O O . LEU A 1 125 ? 4.137 13.056 -4.780 1.00 88.19 125 LEU A O 1
ATOM 931 N N . THR A 1 126 ? 6.173 12.557 -3.995 1.00 88.06 126 THR A N 1
ATOM 932 C CA . THR A 1 126 ? 6.566 13.961 -3.841 1.00 88.06 126 THR A CA 1
ATOM 933 C C . THR A 1 126 ? 7.026 14.564 -5.158 1.00 88.06 126 THR A C 1
ATOM 935 O O . THR A 1 126 ? 7.625 13.881 -5.997 1.00 88.06 126 THR A O 1
ATOM 938 N N . ALA A 1 127 ? 6.778 15.866 -5.320 1.00 88.00 127 ALA A N 1
ATOM 939 C CA . ALA A 1 127 ? 7.366 16.645 -6.399 1.00 88.00 127 ALA A CA 1
ATOM 940 C C . ALA A 1 127 ? 8.901 16.612 -6.298 1.00 88.00 127 ALA A C 1
ATOM 942 O O . ALA A 1 127 ? 9.479 16.669 -5.208 1.00 88.00 127 ALA A O 1
ATOM 943 N N . GLY A 1 128 ? 9.577 16.526 -7.439 1.00 88.88 128 GLY A N 1
ATOM 944 C CA . GLY A 1 128 ? 11.028 16.424 -7.491 1.00 88.88 128 GLY A CA 1
ATOM 945 C C . GLY A 1 128 ? 11.536 15.685 -8.721 1.00 88.88 128 GLY A C 1
ATOM 946 O O . GLY A 1 128 ? 10.820 15.485 -9.697 1.00 88.88 128 GLY A O 1
ATOM 947 N N . VAL A 1 129 ? 12.808 15.296 -8.669 1.00 91.00 129 VAL A N 1
ATOM 948 C CA . VAL A 1 129 ? 13.480 14.586 -9.761 1.00 91.00 129 VAL A CA 1
ATOM 949 C C . VAL A 1 129 ? 13.453 13.091 -9.492 1.00 91.00 129 VAL A C 1
ATOM 951 O O . VAL A 1 129 ? 13.947 12.642 -8.451 1.00 91.00 129 VAL A O 1
ATOM 954 N N . TYR A 1 130 ? 12.874 12.341 -10.425 1.00 93.25 130 TYR A N 1
ATOM 955 C CA . TYR A 1 130 ? 12.859 10.881 -10.425 1.00 93.25 130 TYR A CA 1
ATOM 956 C C . TYR A 1 130 ? 13.900 10.399 -11.422 1.00 93.25 130 TYR A C 1
ATOM 958 O O . TYR A 1 130 ? 14.006 10.951 -12.517 1.00 93.25 130 TYR A O 1
ATOM 966 N N . ASN A 1 131 ? 14.675 9.388 -11.039 1.00 92.50 131 ASN A N 1
ATOM 967 C CA . ASN A 1 131 ? 15.751 8.865 -11.875 1.00 92.50 131 ASN A CA 1
ATOM 968 C C . ASN A 1 131 ? 15.372 7.498 -12.432 1.00 92.50 131 ASN A C 1
ATOM 970 O O . ASN A 1 131 ? 14.761 6.677 -11.747 1.00 92.50 131 ASN A O 1
ATOM 974 N N . PHE A 1 132 ? 15.772 7.256 -13.670 1.00 93.81 132 PHE A N 1
ATOM 975 C CA . PHE A 1 132 ? 15.654 5.977 -14.339 1.00 93.81 132 PHE A CA 1
ATOM 976 C C . PHE A 1 132 ? 17.024 5.544 -14.832 1.00 93.81 132 PHE A C 1
ATOM 978 O O . PHE A 1 132 ? 17.614 6.192 -15.699 1.00 93.81 132 PHE A O 1
ATOM 985 N N . HIS A 1 133 ? 17.502 4.443 -14.267 1.00 94.50 133 HIS A N 1
ATOM 986 C CA . HIS A 1 133 ? 18.771 3.832 -14.610 1.00 94.50 133 HIS A CA 1
ATOM 987 C C . HIS A 1 133 ? 18.515 2.526 -15.354 1.00 94.50 133 HIS A C 1
ATOM 989 O O . HIS A 1 133 ? 17.811 1.646 -14.853 1.00 94.50 133 HIS A O 1
ATOM 995 N N . VAL A 1 134 ? 19.093 2.389 -16.543 1.00 94.50 134 VAL A N 1
ATOM 996 C CA . VAL A 1 134 ? 18.844 1.249 -17.428 1.00 94.50 134 VAL A CA 1
ATOM 997 C C . VAL A 1 134 ? 20.113 0.855 -18.173 1.00 94.50 134 VAL A C 1
ATOM 999 O O . VAL A 1 134 ? 20.832 1.705 -18.695 1.00 94.50 134 VAL A O 1
ATOM 1002 N N . HIS A 1 135 ? 20.380 -0.444 -18.263 1.00 93.94 135 HIS A N 1
ATOM 1003 C CA . HIS A 1 135 ? 21.470 -0.981 -19.072 1.00 93.94 135 HIS A CA 1
ATOM 1004 C C . HIS A 1 135 ? 20.938 -1.463 -20.418 1.00 93.94 135 HIS A C 1
ATOM 1006 O O . HIS A 1 135 ? 20.030 -2.294 -20.478 1.00 93.94 135 HIS A O 1
ATOM 1012 N N . MET A 1 136 ? 21.478 -0.919 -21.511 1.00 94.06 136 MET A N 1
ATOM 1013 C CA . MET A 1 136 ? 20.959 -1.177 -22.856 1.00 94.06 136 MET A CA 1
ATOM 1014 C C . MET A 1 136 ? 22.054 -1.279 -23.910 1.00 94.06 136 MET A C 1
ATOM 1016 O O . MET A 1 136 ? 23.126 -0.682 -23.793 1.00 94.06 136 MET A O 1
ATOM 1020 N N . ARG A 1 137 ? 21.732 -1.986 -24.995 1.00 94.88 137 ARG A N 1
ATOM 1021 C CA . ARG A 1 137 ? 22.486 -1.988 -26.255 1.00 94.88 137 ARG A CA 1
ATOM 1022 C C . ARG A 1 137 ? 21.564 -2.234 -27.440 1.00 94.88 137 ARG A C 1
ATOM 1024 O O . ARG A 1 137 ? 20.508 -2.842 -27.310 1.00 94.88 137 ARG A O 1
ATOM 1031 N N . ALA A 1 138 ? 21.991 -1.823 -28.622 1.00 95.31 138 ALA A N 1
ATOM 1032 C CA . ALA A 1 138 ? 21.326 -2.136 -29.878 1.00 95.31 138 ALA A CA 1
ATOM 1033 C C . ALA A 1 138 ? 22.045 -3.279 -30.614 1.00 95.31 138 ALA A C 1
ATOM 1035 O O . ALA A 1 138 ? 23.261 -3.428 -30.518 1.00 95.31 138 ALA A O 1
ATOM 1036 N N . ALA A 1 139 ? 21.321 -4.058 -31.420 1.00 95.56 139 ALA A N 1
ATOM 1037 C CA . ALA A 1 139 ? 21.931 -5.010 -32.357 1.00 95.56 139 ALA A CA 1
ATOM 1038 C C . ALA A 1 139 ? 22.854 -4.304 -33.366 1.00 95.56 139 ALA A C 1
ATOM 1040 O O . ALA A 1 139 ? 23.868 -4.842 -33.803 1.00 95.56 139 ALA A O 1
ATOM 1041 N N . THR A 1 140 ? 22.487 -3.086 -33.763 1.00 91.88 140 THR A N 1
ATOM 1042 C CA . THR A 1 140 ? 23.245 -2.231 -34.680 1.00 91.88 140 THR A CA 1
ATOM 1043 C C . THR A 1 140 ? 23.098 -0.781 -34.231 1.00 91.88 140 THR A C 1
ATOM 1045 O O . THR A 1 140 ? 22.000 -0.372 -33.843 1.00 91.88 140 THR A O 1
ATOM 1048 N N . ALA A 1 141 ? 24.186 -0.006 -34.279 1.00 78.62 141 ALA A N 1
ATOM 1049 C CA . ALA A 1 141 ? 24.206 1.405 -33.890 1.00 78.62 141 ALA A CA 1
ATOM 1050 C C . ALA A 1 141 ? 23.362 2.256 -34.861 1.00 78.62 141 ALA A C 1
ATOM 1052 O O . ALA A 1 141 ? 23.867 2.787 -35.847 1.00 78.62 141 ALA A O 1
ATOM 1053 N N . ASN A 1 142 ? 22.062 2.377 -34.580 1.00 74.94 142 ASN A N 1
ATOM 1054 C CA . ASN A 1 142 ? 21.059 2.885 -35.523 1.00 74.94 142 ASN A CA 1
ATOM 1055 C C . ASN A 1 142 ? 20.360 4.164 -35.039 1.00 74.94 142 ASN A C 1
ATOM 1057 O O . ASN A 1 142 ? 19.146 4.271 -35.135 1.00 74.94 142 ASN A O 1
ATOM 1061 N N . ARG A 1 143 ? 21.105 5.163 -34.544 1.00 91.31 143 ARG A N 1
ATOM 1062 C CA . ARG A 1 143 ? 20.532 6.452 -34.083 1.00 91.31 143 ARG A CA 1
ATOM 1063 C C . ARG A 1 143 ? 19.318 6.264 -33.146 1.00 91.31 143 ARG A C 1
ATOM 1065 O O . ARG A 1 143 ? 18.293 6.937 -33.300 1.00 91.31 143 ARG A O 1
ATOM 1072 N N . LEU A 1 144 ? 19.443 5.289 -32.246 1.00 95.31 144 LEU A N 1
ATOM 1073 C CA . LEU A 1 144 ? 18.405 4.854 -31.323 1.00 95.31 144 LEU A CA 1
ATOM 1074 C C . LEU A 1 144 ? 18.521 5.651 -30.019 1.00 95.31 144 LEU A C 1
ATOM 1076 O O . LEU A 1 144 ? 19.617 5.734 -29.469 1.00 95.31 144 LEU A O 1
ATOM 1080 N N . THR A 1 145 ? 17.418 6.209 -29.532 1.00 96.56 145 THR A N 1
ATOM 1081 C CA . THR A 1 145 ? 17.305 6.811 -28.194 1.00 96.56 145 THR A CA 1
ATOM 1082 C C . THR A 1 145 ? 16.184 6.133 -27.420 1.00 96.56 145 THR A C 1
ATOM 1084 O O . THR A 1 145 ? 15.310 5.485 -28.005 1.00 96.56 145 THR A O 1
ATOM 1087 N N . PHE A 1 146 ? 16.219 6.255 -26.099 1.00 96.25 146 PHE A N 1
ATOM 1088 C CA . PHE A 1 146 ? 15.217 5.707 -25.195 1.00 96.25 146 PHE A CA 1
ATOM 1089 C C . PHE A 1 146 ? 14.738 6.788 -24.227 1.00 96.25 146 PHE A C 1
ATOM 1091 O O . PHE A 1 146 ? 15.507 7.672 -23.866 1.00 96.25 146 PHE A O 1
ATOM 1098 N N . TYR A 1 147 ? 13.485 6.716 -23.797 1.00 97.31 147 TYR A N 1
ATOM 1099 C CA . TYR A 1 147 ? 12.958 7.509 -22.688 1.00 97.31 147 TYR A CA 1
ATOM 1100 C C . TYR A 1 147 ? 11.893 6.706 -21.933 1.00 97.31 147 TYR A C 1
ATOM 1102 O O . TYR A 1 147 ? 11.326 5.743 -22.461 1.00 97.31 147 TYR A O 1
ATOM 1110 N N . ALA A 1 148 ? 11.626 7.097 -20.693 1.00 97.00 148 ALA A N 1
ATOM 1111 C CA . ALA A 1 148 ? 10.630 6.484 -19.832 1.00 97.00 148 ALA A CA 1
ATOM 1112 C C . ALA A 1 148 ? 9.486 7.459 -19.527 1.00 97.00 148 ALA A C 1
ATOM 1114 O O . ALA A 1 148 ? 9.689 8.659 -19.355 1.00 97.00 148 ALA A O 1
ATOM 1115 N N . GLU A 1 149 ? 8.276 6.931 -19.417 1.00 97.25 149 GLU A N 1
ATOM 1116 C CA . GLU A 1 149 ? 7.115 7.642 -18.891 1.00 97.25 149 GLU A CA 1
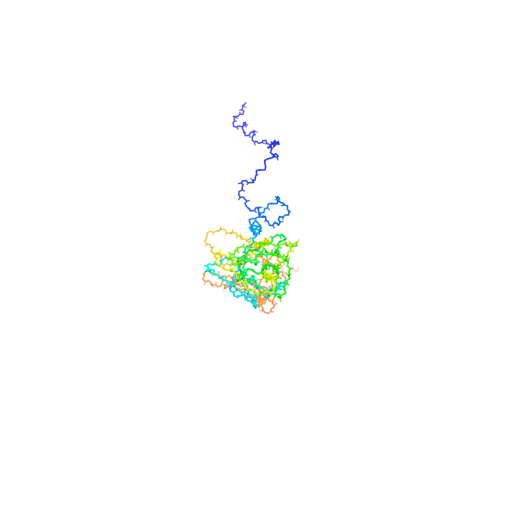ATOM 1117 C C . GLU A 1 149 ? 6.680 7.002 -17.576 1.00 97.25 149 GLU A C 1
ATOM 1119 O O . GLU A 1 149 ? 6.600 5.775 -17.458 1.00 97.25 149 GLU A O 1
ATOM 1124 N N . PHE A 1 150 ? 6.390 7.849 -16.595 1.00 95.62 150 PHE A N 1
ATOM 1125 C CA . PHE A 1 150 ? 5.982 7.468 -15.252 1.00 95.62 150 PHE A CA 1
ATOM 1126 C C . PHE A 1 150 ? 4.494 7.719 -15.093 1.00 95.62 150 PHE A C 1
ATOM 1128 O O . PHE A 1 150 ? 4.003 8.808 -15.390 1.00 95.62 150 PHE A O 1
ATOM 1135 N N . TYR A 1 151 ? 3.786 6.724 -14.585 1.00 95.81 151 TYR A N 1
ATOM 1136 C CA . TYR A 1 151 ? 2.350 6.753 -14.388 1.00 95.81 151 TYR A CA 1
ATOM 1137 C C . TYR A 1 151 ? 1.999 6.333 -12.967 1.00 95.81 151 TYR A C 1
ATOM 1139 O O . TYR A 1 151 ? 2.675 5.495 -12.366 1.00 95.81 151 TYR A O 1
ATOM 1147 N N . VAL A 1 152 ? 0.878 6.850 -12.476 1.00 94.00 152 VAL A N 1
ATOM 1148 C CA . VAL A 1 152 ? 0.141 6.218 -11.385 1.00 94.00 152 VAL A CA 1
ATOM 1149 C C . VAL A 1 152 ? -1.067 5.513 -11.971 1.00 94.00 152 VAL A C 1
ATOM 1151 O O . VAL A 1 152 ? -1.825 6.097 -12.747 1.00 94.00 152 VAL A O 1
ATOM 1154 N N . ARG A 1 153 ? -1.220 4.240 -11.620 1.00 94.31 153 ARG A N 1
ATOM 1155 C CA . ARG A 1 153 ? -2.379 3.430 -11.970 1.00 94.31 153 ARG A CA 1
ATOM 1156 C C . ARG A 1 153 ? -3.303 3.338 -10.767 1.00 94.31 153 ARG A C 1
ATOM 1158 O O . ARG A 1 153 ? -2.876 2.824 -9.736 1.00 94.31 153 ARG A O 1
ATOM 1165 N N . ASP A 1 154 ? -4.537 3.804 -10.909 1.00 92.81 154 ASP A N 1
ATOM 1166 C CA . ASP A 1 154 ? -5.536 3.695 -9.849 1.00 92.81 154 ASP A CA 1
ATOM 1167 C C . ASP A 1 154 ? -6.049 2.249 -9.691 1.00 92.81 154 ASP A C 1
ATOM 1169 O O . ASP A 1 154 ? -5.864 1.388 -10.562 1.00 92.81 154 ASP A O 1
ATOM 1173 N N . SER A 1 155 ? -6.724 1.973 -8.575 1.00 88.19 155 SER A N 1
ATOM 1174 C CA . SER A 1 155 ? -7.370 0.671 -8.329 1.00 88.19 155 SER A CA 1
ATOM 1175 C C . SER A 1 155 ? -8.434 0.275 -9.373 1.00 88.19 155 SER A C 1
ATOM 1177 O O . SER A 1 155 ? -8.715 -0.913 -9.542 1.00 88.19 155 SER A O 1
ATOM 1179 N N . GLY A 1 156 ? -9.001 1.245 -10.102 1.00 89.25 156 GLY A N 1
ATOM 1180 C CA . GLY A 1 156 ? -9.923 1.030 -11.223 1.00 89.25 156 GLY A CA 1
ATOM 1181 C C . GLY A 1 156 ? -9.224 0.661 -12.537 1.00 89.25 156 GLY A C 1
ATOM 1182 O O . GLY A 1 156 ? -9.881 0.262 -13.500 1.00 89.25 156 GLY A O 1
ATOM 1183 N N . GLY A 1 157 ? -7.893 0.745 -12.579 1.00 92.31 157 GLY A N 1
ATOM 1184 C CA . GLY A 1 157 ? -7.067 0.437 -13.734 1.00 92.31 157 GLY A CA 1
ATOM 1185 C C . GLY A 1 157 ? -6.828 1.601 -14.700 1.00 92.31 157 GLY A C 1
ATOM 1186 O O . GLY A 1 157 ? -6.316 1.367 -15.801 1.00 92.31 157 GLY A O 1
ATOM 1187 N N . THR A 1 158 ? -7.169 2.828 -14.318 1.00 95.75 158 THR A N 1
ATOM 1188 C CA . THR A 1 158 ? -6.850 4.045 -15.074 1.00 95.75 158 THR A CA 1
ATOM 1189 C C . THR A 1 158 ? -5.405 4.442 -14.820 1.00 95.75 158 THR A C 1
ATOM 1191 O O . THR A 1 158 ? -4.956 4.445 -13.680 1.00 95.75 158 THR A O 1
ATOM 1194 N N . GLU A 1 159 ? -4.670 4.814 -15.867 1.00 97.12 159 GLU A N 1
ATOM 1195 C CA . GLU A 1 159 ? -3.292 5.296 -15.747 1.00 97.12 159 GLU A CA 1
ATOM 1196 C C . GLU A 1 159 ? -3.215 6.798 -15.998 1.00 97.12 159 GLU A C 1
ATOM 1198 O O . GLU A 1 159 ? -3.604 7.281 -17.061 1.00 97.12 159 GLU A O 1
ATOM 1203 N N . THR A 1 160 ? -2.668 7.525 -15.028 1.00 96.56 160 THR A N 1
ATOM 1204 C CA . THR A 1 160 ? -2.410 8.964 -15.105 1.00 96.56 160 THR A CA 1
ATOM 1205 C C . THR A 1 160 ? -0.916 9.195 -15.272 1.00 96.56 160 THR A C 1
ATOM 1207 O O . THR A 1 160 ? -0.132 8.753 -14.435 1.00 96.56 160 THR A O 1
ATOM 1210 N N . LEU A 1 161 ? -0.511 9.868 -16.352 1.00 96.44 161 LEU A N 1
ATOM 1211 C CA . LEU A 1 161 ? 0.884 10.255 -16.577 1.00 96.44 161 LEU A CA 1
ATOM 1212 C C . LEU A 1 161 ? 1.287 11.311 -15.541 1.00 96.44 161 LEU A C 1
ATOM 1214 O O . LEU A 1 161 ? 0.608 12.329 -15.422 1.00 96.44 161 LEU A O 1
ATOM 1218 N N . ILE A 1 162 ? 2.394 11.081 -14.835 1.00 95.19 162 ILE A N 1
ATOM 1219 C CA . ILE A 1 162 ? 2.933 12.020 -13.839 1.00 95.19 162 ILE A CA 1
ATOM 1220 C C . ILE A 1 162 ? 4.214 12.713 -14.310 1.00 95.19 162 ILE A C 1
ATOM 1222 O O . ILE A 1 162 ? 4.459 13.851 -13.920 1.00 95.19 162 ILE A O 1
ATOM 1226 N N . ALA A 1 163 ? 5.020 12.063 -15.158 1.00 95.81 163 ALA A N 1
ATOM 1227 C CA . ALA A 1 163 ? 6.196 12.677 -15.770 1.00 95.81 163 ALA A CA 1
ATOM 1228 C C . ALA A 1 163 ? 6.720 11.869 -16.967 1.00 95.81 163 ALA A C 1
ATOM 1230 O O . ALA A 1 163 ? 6.515 10.658 -17.061 1.00 95.81 163 ALA A O 1
ATOM 1231 N N . THR A 1 164 ? 7.476 12.540 -17.834 1.00 97.31 164 THR A N 1
ATOM 1232 C CA . THR A 1 164 ? 8.235 11.936 -18.937 1.00 97.31 164 THR A CA 1
ATOM 1233 C C . THR A 1 164 ? 9.711 12.262 -18.742 1.00 97.31 164 THR A C 1
ATOM 1235 O O . THR A 1 164 ? 10.049 13.410 -18.446 1.00 97.31 164 THR A O 1
ATOM 1238 N N . SER A 1 165 ? 10.586 11.266 -18.869 1.00 97.25 165 SER A N 1
ATOM 1239 C CA . SER A 1 165 ? 12.028 11.479 -18.780 1.00 97.25 165 SER A CA 1
ATOM 1240 C C . SER A 1 165 ? 12.568 12.189 -20.012 1.00 97.25 165 SER A C 1
ATOM 1242 O O . SER A 1 165 ? 11.958 12.190 -21.084 1.00 97.25 165 SER A O 1
ATOM 1244 N N . GLU A 1 166 ? 13.772 12.731 -19.882 1.00 96.38 166 GLU A N 1
ATOM 1245 C CA . GLU A 1 166 ? 14.576 13.068 -21.051 1.00 96.38 166 GLU A CA 1
ATOM 1246 C C . GLU A 1 166 ? 14.938 11.821 -21.877 1.00 96.38 166 GLU A C 1
ATOM 1248 O O . GLU A 1 166 ? 14.856 10.680 -21.405 1.00 96.38 166 GLU A O 1
ATOM 1253 N N . GLU A 1 167 ? 15.344 12.052 -23.125 1.00 96.06 167 GLU A N 1
ATOM 1254 C CA . GLU A 1 167 ? 15.884 11.002 -23.982 1.00 96.06 167 GLU A CA 1
ATOM 1255 C C . GLU A 1 167 ? 17.341 10.702 -23.628 1.00 96.06 167 GLU A C 1
ATOM 1257 O O . GLU A 1 167 ? 18.139 11.606 -23.378 1.00 96.06 167 GLU A O 1
ATOM 1262 N N . THR A 1 168 ? 17.716 9.426 -23.683 1.00 96.62 168 THR A N 1
ATOM 1263 C CA . THR A 1 168 ? 19.113 9.010 -23.576 1.00 96.62 168 THR A CA 1
ATOM 1264 C C . THR A 1 168 ? 19.956 9.587 -24.715 1.00 96.62 168 THR A C 1
ATOM 1266 O O . THR A 1 168 ? 19.470 9.897 -25.807 1.00 96.62 168 THR A O 1
ATOM 1269 N N . ALA A 1 169 ? 21.275 9.583 -24.522 1.00 94.56 169 ALA A N 1
ATOM 1270 C CA . ALA A 1 169 ? 22.205 9.617 -25.645 1.00 94.56 169 ALA A CA 1
ATOM 1271 C C . ALA A 1 169 ? 21.979 8.423 -26.603 1.00 94.56 169 ALA A C 1
ATOM 1273 O O . ALA A 1 169 ? 21.267 7.463 -26.290 1.00 94.56 169 ALA A O 1
ATOM 1274 N N . LEU A 1 170 ? 22.613 8.475 -27.780 1.00 95.19 170 LEU A N 1
ATOM 1275 C CA . LEU A 1 170 ? 22.504 7.408 -28.775 1.00 95.19 170 LEU A CA 1
ATOM 1276 C C . LEU A 1 170 ? 22.986 6.063 -28.213 1.00 95.19 170 LEU A C 1
ATOM 1278 O O . LEU A 1 170 ? 24.090 5.955 -27.674 1.00 95.19 170 LEU A O 1
ATOM 1282 N N . ILE A 1 171 ? 22.168 5.031 -28.400 1.00 95.94 171 ILE A N 1
ATOM 1283 C CA . ILE A 1 171 ? 22.444 3.678 -27.924 1.00 95.94 171 ILE A CA 1
ATOM 1284 C C . ILE A 1 171 ? 23.390 2.969 -28.898 1.00 95.94 171 ILE A C 1
ATOM 1286 O O . ILE A 1 171 ? 23.120 2.865 -30.100 1.00 95.94 171 ILE A O 1
ATOM 1290 N N . GLY A 1 172 ? 24.521 2.500 -28.369 1.00 94.44 172 GLY A N 1
ATOM 1291 C CA . GLY A 1 172 ? 25.550 1.774 -29.114 1.00 94.44 172 GLY A CA 1
ATOM 1292 C C . GLY A 1 172 ? 25.302 0.266 -29.170 1.00 94.44 172 GLY A C 1
ATOM 1293 O O . GLY A 1 172 ? 24.284 -0.234 -28.704 1.00 94.44 172 GLY A O 1
ATOM 1294 N N . THR A 1 173 ? 26.251 -0.481 -29.735 1.00 95.38 173 THR A N 1
ATOM 1295 C CA . THR A 1 173 ? 26.182 -1.955 -29.815 1.00 95.38 173 THR A CA 1
ATOM 1296 C C . THR A 1 173 ? 26.716 -2.674 -28.578 1.00 95.38 173 THR A C 1
ATOM 1298 O O . THR A 1 173 ? 26.485 -3.870 -28.412 1.00 95.38 173 THR A O 1
ATOM 1301 N N . THR A 1 174 ? 27.434 -1.957 -27.718 1.00 92.06 174 THR A N 1
ATOM 1302 C CA . THR A 1 174 ? 27.962 -2.460 -26.446 1.00 92.06 174 THR A CA 1
ATOM 1303 C C . THR A 1 174 ? 27.005 -2.080 -25.321 1.00 92.06 174 THR A C 1
ATOM 1305 O O . THR A 1 174 ? 26.476 -0.970 -25.335 1.00 92.06 174 THR A O 1
ATOM 1308 N N . GLY A 1 175 ? 26.787 -2.989 -24.367 1.00 89.75 175 GLY A N 1
ATOM 1309 C CA . GLY A 1 175 ? 25.966 -2.728 -23.182 1.00 89.75 175 GLY A CA 1
ATOM 1310 C C . GLY A 1 175 ? 26.564 -1.624 -22.320 1.00 89.75 175 GLY A C 1
ATOM 1311 O O . GLY A 1 175 ? 27.690 -1.761 -21.846 1.00 89.75 175 GLY A O 1
ATOM 1312 N N . PHE A 1 176 ? 25.808 -0.547 -22.118 1.00 91.25 176 PHE A N 1
ATOM 1313 C CA . PHE A 1 176 ? 26.155 0.545 -21.209 1.00 91.25 176 PHE A CA 1
ATOM 1314 C C . PHE A 1 176 ? 24.958 0.926 -20.342 1.00 91.25 176 PHE A C 1
ATOM 1316 O O . PHE A 1 176 ? 23.809 0.769 -20.758 1.00 91.25 176 PHE A O 1
ATOM 1323 N N . GLY A 1 177 ? 25.251 1.434 -19.145 1.00 93.88 177 GLY A N 1
ATOM 1324 C CA . GLY A 1 177 ? 24.265 2.069 -18.280 1.00 93.88 177 GLY A CA 1
ATOM 1325 C C . GLY A 1 177 ? 23.945 3.478 -18.773 1.00 93.88 177 GLY A C 1
ATOM 1326 O O . GLY A 1 177 ? 24.847 4.241 -19.127 1.00 93.88 177 GLY A O 1
ATOM 1327 N N . TYR A 1 178 ? 22.661 3.808 -18.792 1.00 95.25 178 TYR A N 1
ATOM 1328 C CA . TYR A 1 178 ? 22.134 5.127 -19.099 1.00 95.25 178 TYR A CA 1
ATOM 1329 C C . TYR A 1 178 ? 21.301 5.602 -17.914 1.00 95.25 178 TYR A C 1
ATOM 1331 O O . TYR A 1 178 ? 20.393 4.901 -17.468 1.00 95.25 178 TYR A O 1
ATOM 1339 N N . ASP A 1 179 ? 21.597 6.809 -17.444 1.00 94.69 179 ASP A N 1
ATOM 1340 C CA . ASP A 1 179 ? 20.796 7.517 -16.456 1.00 94.69 179 ASP A CA 1
ATOM 1341 C C . ASP A 1 179 ? 19.985 8.593 -17.170 1.00 94.69 179 ASP A C 1
ATOM 1343 O O . ASP A 1 179 ? 20.526 9.414 -17.910 1.00 94.69 179 ASP A O 1
ATOM 1347 N N . THR A 1 180 ? 18.678 8.567 -16.955 1.00 94.81 180 THR A N 1
ATOM 1348 C CA . THR A 1 180 ? 17.754 9.617 -17.387 1.00 94.81 180 THR A CA 1
ATOM 1349 C C . THR A 1 180 ? 16.954 10.071 -16.187 1.00 94.81 180 THR A C 1
ATOM 1351 O O . THR A 1 180 ? 16.819 9.346 -15.199 1.00 94.81 180 THR A O 1
ATOM 1354 N N . HIS A 1 181 ? 16.405 11.272 -16.265 1.00 94.69 181 HIS A N 1
ATOM 1355 C CA . HIS A 1 181 ? 15.598 11.807 -15.187 1.00 94.69 181 HIS A CA 1
ATOM 1356 C C . HIS A 1 181 ? 14.318 12.443 -15.714 1.00 94.69 181 HIS A C 1
ATOM 1358 O O . HIS A 1 181 ? 14.235 12.854 -16.873 1.00 94.69 181 HIS A O 1
ATOM 1364 N N . ALA A 1 182 ? 13.314 12.501 -14.847 1.00 95.00 182 ALA A N 1
ATOM 1365 C CA . ALA A 1 182 ? 12.043 13.160 -15.089 1.00 95.00 182 ALA A CA 1
ATOM 1366 C C . ALA A 1 182 ? 11.723 14.090 -13.918 1.00 95.00 182 ALA A C 1
ATOM 1368 O O . ALA A 1 182 ? 11.946 13.740 -12.758 1.00 95.00 182 ALA A O 1
ATOM 1369 N N . THR A 1 183 ? 11.195 15.273 -14.221 1.00 94.56 183 THR A N 1
ATOM 1370 C CA . THR A 1 183 ? 10.783 16.239 -13.198 1.00 94.56 183 THR A CA 1
ATOM 1371 C C . THR A 1 183 ? 9.283 16.120 -12.966 1.00 94.56 183 THR A C 1
ATOM 1373 O O . THR A 1 183 ? 8.492 16.412 -13.859 1.00 94.56 183 THR A O 1
ATOM 1376 N N . VAL A 1 184 ? 8.904 15.720 -11.756 1.00 92.44 184 VAL A N 1
ATOM 1377 C CA . VAL A 1 184 ? 7.525 15.728 -11.260 1.00 92.44 184 VAL A CA 1
ATOM 1378 C C . VAL A 1 184 ? 7.274 17.086 -10.605 1.00 92.44 184 VAL A C 1
ATOM 1380 O O . VAL A 1 184 ? 7.960 17.453 -9.650 1.00 92.44 184 VAL A O 1
ATOM 1383 N N . THR A 1 185 ? 6.327 17.861 -11.133 1.00 89.50 185 THR A N 1
ATOM 1384 C CA . THR A 1 185 ? 6.108 19.262 -10.723 1.00 89.50 185 THR A CA 1
ATOM 1385 C C . THR A 1 185 ? 5.159 19.426 -9.543 1.00 89.50 185 THR A C 1
ATOM 1387 O O . THR A 1 185 ? 5.202 20.454 -8.873 1.00 89.50 185 THR A O 1
ATOM 1390 N N . GLU A 1 186 ? 4.309 18.435 -9.288 1.00 88.69 186 GLU A N 1
ATOM 1391 C CA . GLU A 1 186 ? 3.279 18.470 -8.250 1.00 88.69 186 GLU A CA 1
ATOM 1392 C C . GLU A 1 186 ? 3.277 17.158 -7.465 1.00 88.69 186 GLU A C 1
ATOM 1394 O O . GLU A 1 186 ? 3.651 16.109 -7.986 1.00 88.69 186 GLU A O 1
ATOM 1399 N N . GLU A 1 187 ? 2.877 17.218 -6.198 1.00 89.56 187 GLU A N 1
ATOM 1400 C CA . GLU A 1 187 ? 2.709 16.011 -5.393 1.00 89.56 187 GLU A CA 1
ATOM 1401 C C . GLU A 1 187 ? 1.515 15.197 -5.900 1.00 89.56 187 GLU A C 1
ATOM 1403 O O . GLU A 1 187 ? 0.459 15.754 -6.203 1.00 89.56 187 GLU A O 1
ATOM 1408 N N . TYR A 1 188 ? 1.670 13.875 -5.962 1.00 89.38 188 TYR A N 1
ATOM 1409 C CA . TYR A 1 188 ? 0.616 12.972 -6.407 1.00 89.38 188 TYR A CA 1
ATOM 1410 C C . TYR A 1 188 ? 0.166 12.067 -5.251 1.00 89.38 188 TYR A C 1
ATOM 1412 O O . TYR A 1 188 ? 0.950 11.223 -4.803 1.00 89.38 188 TYR A O 1
ATOM 1420 N N . PRO A 1 189 ? -1.070 12.213 -4.740 1.00 88.38 189 PRO A N 1
ATOM 1421 C CA . PRO A 1 189 ? -1.578 11.355 -3.677 1.00 88.38 189 PRO A CA 1
ATOM 1422 C C . PRO A 1 189 ? -1.814 9.931 -4.196 1.00 88.38 189 PRO A C 1
ATOM 1424 O O . PRO A 1 189 ? -2.383 9.741 -5.268 1.00 88.38 189 PRO A O 1
ATOM 1427 N N . LEU A 1 190 ? -1.407 8.933 -3.416 1.00 87.00 190 LEU A N 1
ATOM 1428 C CA . LEU A 1 190 ? -1.668 7.520 -3.669 1.00 87.00 190 LEU A CA 1
ATOM 1429 C C . LEU A 1 190 ? -2.768 7.020 -2.731 1.00 87.00 190 LEU A C 1
ATOM 1431 O O . LEU A 1 190 ? -2.691 7.155 -1.508 1.00 87.00 190 LEU A O 1
ATOM 1435 N N . SER A 1 191 ? -3.792 6.409 -3.313 1.00 86.50 191 SER A N 1
ATOM 1436 C CA . SER A 1 191 ? -4.826 5.678 -2.589 1.00 86.50 191 SER A CA 1
ATOM 1437 C C . SER A 1 191 ? -4.405 4.229 -2.349 1.00 86.50 191 SER A C 1
ATOM 1439 O O . SER A 1 191 ? -3.516 3.680 -3.002 1.00 86.50 191 SER A O 1
ATOM 1441 N N . THR A 1 192 ? -5.073 3.563 -1.406 1.00 83.19 192 THR A N 1
ATOM 1442 C CA . THR A 1 192 ? -4.856 2.126 -1.194 1.00 83.19 192 THR A CA 1
ATOM 1443 C C . THR A 1 192 ? -5.194 1.349 -2.467 1.00 83.19 192 THR A C 1
ATOM 1445 O O . THR A 1 192 ? -6.319 1.414 -2.954 1.00 83.19 192 THR A O 1
ATOM 1448 N N . GLY A 1 193 ? -4.227 0.581 -2.968 1.00 84.00 193 GLY A N 1
ATOM 1449 C CA . GLY A 1 193 ? -4.365 -0.215 -4.189 1.00 84.00 193 GLY A CA 1
ATOM 1450 C C . GLY A 1 193 ? -3.839 0.466 -5.454 1.00 84.00 193 GLY A C 1
ATOM 1451 O O . GLY A 1 193 ? -3.741 -0.208 -6.482 1.00 84.00 193 GLY A O 1
ATOM 1452 N N . ASP A 1 194 ? -3.455 1.742 -5.379 1.00 91.00 194 ASP A N 1
ATOM 1453 C CA . ASP A 1 194 ? -2.783 2.428 -6.480 1.00 91.00 194 ASP A CA 1
ATOM 1454 C C . ASP A 1 194 ? -1.370 1.870 -6.691 1.00 91.00 194 ASP A C 1
ATOM 1456 O O . ASP A 1 194 ? -0.752 1.287 -5.793 1.00 91.00 194 ASP A O 1
ATOM 1460 N N . ARG A 1 195 ? -0.849 2.029 -7.909 1.00 91.25 195 ARG A N 1
ATOM 1461 C CA . ARG A 1 195 ? 0.449 1.483 -8.314 1.00 91.25 195 ARG A CA 1
ATOM 1462 C C . ARG A 1 195 ? 1.285 2.480 -9.073 1.00 91.25 195 ARG A C 1
ATOM 1464 O O . ARG A 1 195 ? 0.773 3.279 -9.851 1.00 91.25 195 ARG A O 1
ATOM 1471 N N . ILE A 1 196 ? 2.592 2.328 -8.929 1.00 92.88 196 ILE A N 1
ATOM 1472 C CA . ILE A 1 196 ? 3.566 3.044 -9.740 1.00 92.88 196 ILE A CA 1
ATOM 1473 C C . ILE A 1 196 ? 3.823 2.208 -10.988 1.00 92.88 196 ILE A C 1
ATOM 1475 O O . ILE A 1 196 ? 4.107 1.009 -10.905 1.00 92.88 196 ILE A O 1
ATOM 1479 N N . VAL A 1 197 ? 3.701 2.843 -12.147 1.00 94.88 197 VAL A N 1
ATOM 1480 C CA . VAL A 1 197 ? 3.884 2.230 -13.458 1.00 94.88 197 VAL A CA 1
ATOM 1481 C C . VAL A 1 197 ? 4.961 2.989 -14.220 1.00 94.88 197 VAL A C 1
ATOM 1483 O O . VAL A 1 197 ? 4.955 4.216 -14.262 1.00 94.88 197 VAL A O 1
ATOM 1486 N N . VAL A 1 198 ? 5.868 2.261 -14.866 1.00 95.75 198 VAL A N 1
ATOM 1487 C CA . VAL A 1 198 ? 6.879 2.834 -15.759 1.00 95.75 198 VAL A CA 1
ATOM 1488 C C . VAL A 1 198 ? 6.800 2.163 -17.118 1.00 95.75 198 VAL A C 1
ATOM 1490 O O . VAL A 1 198 ? 6.771 0.934 -17.222 1.00 95.75 198 VAL A O 1
ATOM 1493 N N . LYS A 1 199 ? 6.772 2.978 -18.172 1.00 96.56 199 LYS A N 1
ATOM 1494 C CA . LYS A 1 199 ? 6.746 2.524 -19.563 1.00 96.56 199 LYS A CA 1
ATOM 1495 C C . LYS A 1 199 ? 7.967 3.035 -20.301 1.00 96.56 199 LYS A C 1
ATOM 1497 O O . LYS A 1 199 ? 8.250 4.226 -20.279 1.00 96.56 199 LYS A O 1
ATOM 1502 N N . GLY A 1 200 ? 8.680 2.127 -20.953 1.00 95.88 200 GLY A N 1
ATOM 1503 C CA . GLY A 1 200 ? 9.829 2.454 -21.787 1.00 95.88 200 GLY A CA 1
ATOM 1504 C C . GLY A 1 200 ? 9.434 2.628 -23.246 1.00 95.88 200 GLY A C 1
ATOM 1505 O O . GLY A 1 200 ? 8.683 1.809 -23.784 1.00 95.88 200 GLY A O 1
ATOM 1506 N N . TYR A 1 201 ? 9.999 3.638 -23.897 1.00 97.38 201 TYR A N 1
ATOM 1507 C CA . TYR A 1 201 ? 9.809 3.909 -25.316 1.00 97.38 201 TYR A CA 1
ATOM 1508 C C . TYR A 1 201 ? 11.149 4.133 -26.000 1.00 97.38 201 TYR A C 1
ATOM 1510 O O . TYR A 1 201 ? 12.052 4.756 -25.448 1.00 97.38 201 TYR A O 1
ATOM 1518 N N . ALA A 1 202 ? 11.262 3.652 -27.234 1.00 97.06 202 ALA A N 1
ATOM 1519 C CA . ALA A 1 202 ? 12.440 3.852 -28.060 1.00 97.06 202 ALA A CA 1
ATOM 1520 C C . ALA A 1 202 ? 12.096 4.647 -29.320 1.00 97.06 202 ALA A C 1
ATOM 1522 O O . ALA A 1 202 ? 11.063 4.425 -29.963 1.00 97.06 202 ALA A O 1
ATOM 1523 N N . LYS A 1 203 ? 12.997 5.551 -29.701 1.00 96.56 203 LYS A N 1
ATOM 1524 C CA . LYS A 1 203 ? 12.947 6.267 -30.974 1.00 96.56 203 LYS A CA 1
ATOM 1525 C C . LYS A 1 203 ? 14.092 5.804 -31.846 1.00 96.56 203 LYS A C 1
ATOM 1527 O O . LYS A 1 203 ? 15.233 5.746 -31.404 1.00 96.56 203 LYS A O 1
ATOM 1532 N N . ASN A 1 204 ? 13.790 5.503 -33.097 1.00 95.88 204 ASN A N 1
ATOM 1533 C CA . ASN A 1 204 ? 14.772 5.117 -34.091 1.00 95.88 204 ASN A CA 1
ATOM 1534 C C . ASN A 1 204 ? 14.696 6.112 -35.243 1.00 95.88 204 ASN A C 1
ATOM 1536 O O . ASN A 1 204 ? 13.788 6.047 -36.064 1.00 95.88 204 ASN A O 1
ATOM 1540 N N . SER A 1 205 ? 15.658 7.031 -35.307 1.00 94.88 205 SER A N 1
ATOM 1541 C CA . SER A 1 205 ? 15.729 8.009 -36.401 1.00 94.88 205 SER A CA 1
ATOM 1542 C C . SER A 1 205 ? 16.434 7.472 -37.655 1.00 94.88 205 SER A C 1
ATOM 1544 O O . SER A 1 205 ? 16.640 8.216 -38.613 1.00 94.88 205 SER A O 1
ATOM 1546 N N . SER A 1 206 ? 16.834 6.195 -37.659 1.00 94.12 206 SER A N 1
ATOM 1547 C CA . SER A 1 206 ? 17.314 5.492 -38.848 1.00 94.12 206 SER A CA 1
ATOM 1548 C C . SER A 1 206 ? 16.139 4.910 -39.642 1.00 94.12 206 SER A C 1
ATOM 1550 O O . SER A 1 206 ? 15.201 4.385 -39.041 1.00 94.12 206 SER A O 1
ATOM 1552 N N . PRO A 1 207 ? 16.192 4.894 -40.987 1.00 93.88 207 PRO A N 1
ATOM 1553 C CA . PRO A 1 207 ? 15.198 4.196 -41.803 1.00 93.88 207 PRO A CA 1
ATOM 1554 C C . PRO A 1 207 ? 15.260 2.667 -41.659 1.00 93.88 207 PRO A C 1
ATOM 1556 O O . PRO A 1 207 ? 14.307 1.983 -42.026 1.00 93.88 207 PRO A O 1
ATOM 1559 N N . ALA A 1 208 ? 16.360 2.116 -41.133 1.00 95.06 208 ALA A N 1
ATOM 1560 C CA . ALA A 1 208 ? 16.508 0.687 -40.883 1.00 95.06 208 ALA A CA 1
ATOM 1561 C C . ALA A 1 208 ? 16.034 0.318 -39.469 1.00 95.06 208 ALA A C 1
ATOM 1563 O O . ALA A 1 208 ? 16.392 0.980 -38.492 1.00 95.06 208 ALA A O 1
ATOM 1564 N N . ALA A 1 209 ? 15.272 -0.772 -39.354 1.00 94.88 209 ALA A N 1
ATOM 1565 C CA . ALA A 1 209 ? 14.901 -1.348 -38.064 1.00 94.88 209 ALA A CA 1
ATOM 1566 C C . ALA A 1 209 ? 16.134 -1.891 -37.314 1.00 94.88 209 ALA A C 1
ATOM 1568 O O . ALA A 1 209 ? 17.154 -2.222 -37.919 1.00 94.88 209 ALA A O 1
ATOM 1569 N N . THR A 1 210 ? 16.043 -1.979 -35.989 1.00 95.56 210 THR A N 1
ATOM 1570 C CA . THR A 1 210 ? 17.082 -2.568 -35.127 1.00 95.56 210 THR A CA 1
ATOM 1571 C C . THR A 1 210 ? 16.444 -3.239 -33.921 1.00 95.56 210 THR A C 1
ATOM 1573 O O . THR A 1 210 ? 15.300 -2.945 -33.584 1.00 95.56 210 THR A O 1
ATOM 1576 N N . THR A 1 211 ? 17.174 -4.117 -33.245 1.00 96.31 211 THR A N 1
ATOM 1577 C CA . THR A 1 211 ? 16.725 -4.715 -31.984 1.00 96.31 211 THR A CA 1
ATOM 1578 C C . THR A 1 211 ? 17.367 -3.975 -30.820 1.00 96.31 211 THR A C 1
ATOM 1580 O O . THR A 1 211 ? 18.587 -3.819 -30.789 1.00 96.31 211 THR A O 1
ATOM 1583 N N . LEU A 1 212 ? 16.549 -3.517 -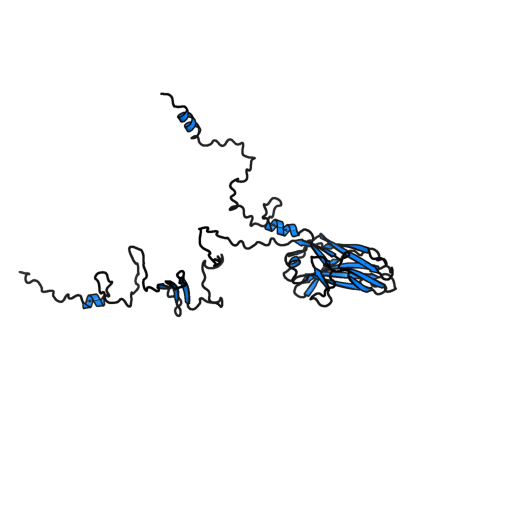29.877 1.00 96.12 212 LEU A N 1
ATOM 1584 C CA . LEU A 1 212 ? 16.983 -2.998 -28.586 1.00 96.12 212 LEU A CA 1
ATOM 1585 C C . LEU A 1 212 ? 17.033 -4.153 -27.590 1.00 96.12 212 LEU A C 1
ATOM 1587 O O . LEU A 1 212 ? 16.075 -4.918 -27.496 1.00 96.12 212 LEU A O 1
ATOM 1591 N N . TYR A 1 213 ? 18.125 -4.243 -26.847 1.00 94.62 213 TYR A N 1
ATOM 1592 C CA . TYR A 1 213 ? 18.296 -5.156 -25.731 1.00 94.62 213 TYR A CA 1
ATOM 1593 C C . TYR A 1 213 ? 18.380 -4.366 -24.427 1.00 94.62 213 TYR A C 1
ATOM 1595 O O . TYR A 1 213 ? 19.030 -3.318 -24.386 1.00 94.62 213 TYR A O 1
ATOM 1603 N N . ILE A 1 214 ? 17.715 -4.864 -23.385 1.00 93.56 214 ILE A N 1
ATOM 1604 C CA . ILE A 1 214 ? 17.638 -4.235 -22.065 1.00 93.56 214 ILE A CA 1
ATOM 1605 C C . ILE A 1 214 ? 17.946 -5.282 -21.002 1.00 93.56 214 ILE A C 1
ATOM 1607 O O . ILE A 1 214 ? 17.226 -6.278 -20.904 1.00 93.56 214 ILE A O 1
ATOM 1611 N N . ALA A 1 215 ? 18.966 -5.027 -20.187 1.00 91.75 215 ALA A N 1
ATOM 1612 C CA . ALA A 1 215 ? 19.253 -5.834 -19.011 1.00 91.75 215 ALA A CA 1
ATOM 1613 C C . ALA A 1 215 ? 18.318 -5.426 -17.865 1.00 91.75 215 ALA A C 1
ATOM 1615 O O . ALA A 1 215 ? 18.177 -4.243 -17.543 1.00 91.75 215 ALA A O 1
ATOM 1616 N N . VAL A 1 216 ? 17.608 -6.398 -17.296 1.00 88.06 216 VAL A N 1
ATOM 1617 C CA . VAL A 1 216 ? 16.545 -6.139 -16.313 1.00 88.06 216 VAL A CA 1
ATOM 1618 C C . VAL A 1 216 ? 16.911 -6.606 -14.911 1.00 88.06 216 VAL A C 1
ATOM 1620 O O . VAL A 1 216 ? 16.582 -5.904 -13.964 1.00 88.06 216 VAL A O 1
ATOM 1623 N N . GLU A 1 217 ? 17.656 -7.701 -14.783 1.00 87.44 217 GLU A N 1
ATOM 1624 C CA . GLU A 1 217 ? 18.029 -8.327 -13.507 1.00 87.44 217 GLU A CA 1
ATOM 1625 C C . GLU A 1 217 ? 19.551 -8.512 -13.382 1.00 87.44 217 GLU A C 1
ATOM 1627 O O . GLU A 1 217 ? 20.283 -8.268 -14.338 1.00 87.44 217 GLU A O 1
ATOM 1632 N N . GLY A 1 218 ? 20.027 -8.965 -12.218 1.00 84.69 218 GLY A N 1
ATOM 1633 C CA . GLY A 1 218 ? 21.446 -9.217 -11.944 1.00 84.69 218 GLY A CA 1
ATOM 1634 C C . GLY A 1 218 ? 22.253 -7.949 -11.635 1.00 84.69 218 GLY A C 1
ATOM 1635 O O . GLY A 1 218 ? 21.710 -6.945 -11.174 1.00 84.69 218 GLY A O 1
ATOM 1636 N N . ASP A 1 219 ? 23.561 -7.988 -11.904 1.00 81.38 219 ASP A N 1
ATOM 1637 C CA . ASP A 1 219 ? 24.503 -6.899 -11.579 1.00 81.38 219 ASP A CA 1
ATOM 1638 C C . ASP A 1 219 ? 24.219 -5.589 -12.345 1.00 81.38 219 ASP A C 1
ATOM 1640 O O . ASP A 1 219 ? 24.660 -4.515 -11.935 1.00 81.38 219 ASP A O 1
ATOM 1644 N N . THR A 1 220 ? 23.468 -5.665 -13.448 1.00 84.50 220 THR A N 1
ATOM 1645 C CA . THR A 1 220 ? 23.081 -4.533 -14.307 1.00 84.50 220 THR A CA 1
ATOM 1646 C C . THR A 1 220 ? 21.575 -4.248 -14.255 1.00 84.50 220 THR A C 1
ATOM 1648 O O . THR A 1 220 ? 20.988 -3.743 -15.216 1.00 84.50 220 THR A O 1
ATOM 1651 N N . ALA A 1 221 ? 20.935 -4.566 -13.124 1.00 83.06 221 ALA A N 1
ATOM 1652 C CA . ALA A 1 221 ? 19.495 -4.421 -12.951 1.00 83.06 221 ALA A CA 1
ATOM 1653 C C . ALA A 1 221 ? 18.997 -2.997 -13.254 1.00 83.06 221 ALA A C 1
ATOM 1655 O O . ALA A 1 221 ? 19.486 -1.995 -12.718 1.00 83.06 221 ALA A O 1
ATOM 1656 N N . THR A 1 222 ? 17.957 -2.924 -14.085 1.00 91.50 222 THR A N 1
ATOM 1657 C CA . THR A 1 222 ? 17.239 -1.676 -14.357 1.00 91.50 222 THR A CA 1
ATOM 1658 C C . THR A 1 222 ? 16.510 -1.233 -13.090 1.00 91.50 222 THR A C 1
ATOM 1660 O O . THR A 1 222 ? 15.799 -2.032 -12.475 1.00 91.50 222 THR A O 1
ATOM 1663 N N . ARG A 1 223 ? 16.643 0.042 -12.710 1.00 92.25 223 ARG A N 1
ATOM 1664 C CA . ARG A 1 223 ? 16.016 0.590 -11.499 1.00 92.25 223 ARG A CA 1
ATOM 1665 C C . ARG A 1 223 ? 15.408 1.969 -11.707 1.00 92.25 223 ARG A C 1
ATOM 1667 O O . ARG A 1 223 ? 15.855 2.761 -12.537 1.00 92.25 223 ARG A O 1
ATOM 1674 N N . ILE A 1 224 ? 14.394 2.248 -10.903 1.00 92.00 224 ILE A N 1
ATOM 1675 C CA . ILE A 1 224 ? 13.681 3.516 -10.843 1.00 92.00 224 ILE A CA 1
ATOM 1676 C C . ILE A 1 224 ? 13.796 4.062 -9.428 1.00 92.00 224 ILE A C 1
ATOM 1678 O O . ILE A 1 224 ? 13.382 3.388 -8.492 1.00 92.00 224 ILE A O 1
ATOM 1682 N N . SER A 1 225 ? 14.272 5.291 -9.281 1.00 90.81 225 SER A N 1
ATOM 1683 C CA . SER A 1 225 ? 14.297 5.988 -7.996 1.00 90.81 225 SER A CA 1
ATOM 1684 C C . SER A 1 225 ? 13.161 7.006 -7.955 1.00 90.81 225 SER A C 1
ATOM 1686 O O . SER A 1 225 ? 13.226 8.038 -8.632 1.00 90.81 225 SER A O 1
ATOM 1688 N N . VAL A 1 226 ? 12.128 6.724 -7.161 1.00 87.56 226 VAL A N 1
ATOM 1689 C CA . VAL A 1 226 ? 11.019 7.654 -6.891 1.00 87.56 226 VAL A CA 1
ATOM 1690 C C . VAL A 1 226 ? 11.178 8.292 -5.518 1.00 87.56 226 VAL A C 1
ATOM 1692 O O . VAL A 1 226 ? 11.902 7.791 -4.661 1.00 87.56 226 VAL A O 1
ATOM 1695 N N . ARG A 1 227 ? 10.481 9.401 -5.275 1.00 81.81 227 ARG A N 1
ATOM 1696 C CA . ARG A 1 227 ? 10.406 9.999 -3.939 1.00 81.81 227 ARG A CA 1
ATOM 1697 C C . ARG A 1 227 ? 8.984 9.912 -3.422 1.00 81.81 227 ARG A C 1
ATOM 1699 O O . ARG A 1 227 ? 8.043 10.279 -4.120 1.00 81.81 227 ARG A O 1
ATOM 1706 N N . GLY A 1 228 ? 8.843 9.424 -2.198 1.00 71.94 228 GLY A N 1
ATOM 1707 C CA . GLY A 1 228 ? 7.559 9.276 -1.540 1.00 71.94 228 GLY A CA 1
ATOM 1708 C C . GLY A 1 228 ? 7.658 9.681 -0.082 1.00 71.94 228 GLY A C 1
ATOM 1709 O O . GLY A 1 228 ? 8.710 9.550 0.538 1.00 71.94 228 GLY A O 1
ATOM 1710 N N . ILE A 1 229 ? 6.560 10.186 0.460 1.00 69.50 229 ILE A N 1
ATOM 1711 C CA . ILE A 1 229 ? 6.384 10.325 1.903 1.00 69.50 229 ILE A CA 1
ATOM 1712 C C . ILE A 1 229 ? 5.443 9.202 2.346 1.00 69.50 229 ILE A C 1
ATOM 1714 O O . ILE A 1 229 ? 4.594 8.748 1.576 1.00 69.50 229 ILE A O 1
ATOM 1718 N N . SER A 1 230 ? 5.636 8.714 3.570 1.00 64.00 230 SER A N 1
ATOM 1719 C CA . SER A 1 230 ? 4.633 7.904 4.257 1.00 64.00 230 SER A CA 1
ATOM 1720 C C . SER A 1 230 ? 3.889 8.785 5.254 1.00 64.00 230 SER A C 1
ATOM 1722 O O . SER A 1 230 ? 4.494 9.655 5.887 1.00 64.00 230 SER A O 1
ATOM 1724 N N . ALA A 1 231 ? 2.576 8.596 5.406 1.00 56.81 231 ALA A N 1
ATOM 1725 C CA . ALA A 1 231 ? 1.869 9.243 6.509 1.00 56.81 231 ALA A CA 1
ATOM 1726 C C . ALA A 1 231 ? 2.482 8.764 7.834 1.00 56.81 231 ALA A C 1
ATOM 1728 O O . ALA A 1 231 ? 2.734 7.561 7.963 1.00 56.81 231 ALA A O 1
ATOM 1729 N N . PRO A 1 232 ? 2.651 9.645 8.842 1.00 53.50 232 PRO A N 1
ATOM 1730 C CA . PRO A 1 232 ? 2.908 9.198 10.202 1.00 53.50 232 PRO A CA 1
ATOM 1731 C C . PRO A 1 232 ? 1.785 8.250 10.594 1.00 53.50 232 PRO A C 1
ATOM 1733 O O . PRO A 1 232 ? 0.605 8.615 10.620 1.00 53.50 232 PRO A O 1
ATOM 1736 N N . ARG A 1 233 ? 2.161 6.994 10.800 1.00 51.00 233 ARG A N 1
ATOM 1737 C CA . ARG A 1 233 ? 1.230 5.883 10.844 1.00 51.00 233 ARG A CA 1
ATOM 1738 C C . ARG A 1 233 ? 0.669 5.715 12.244 1.00 51.00 233 ARG A C 1
ATOM 1740 O O . ARG A 1 233 ? 0.740 4.597 12.714 1.00 51.00 233 ARG A O 1
ATOM 1747 N N . MET A 1 234 ? 0.140 6.796 12.843 1.00 46.69 234 MET A N 1
ATOM 1748 C CA . MET A 1 234 ? -0.321 6.872 14.239 1.00 46.69 234 MET A CA 1
ATOM 1749 C C . MET A 1 234 ? -0.815 5.504 14.696 1.00 46.69 234 MET A C 1
ATOM 1751 O O . MET A 1 234 ? -1.948 5.120 14.393 1.00 46.69 234 MET A O 1
ATOM 1755 N N . HIS A 1 235 ? 0.057 4.743 15.358 1.00 45.66 235 HIS A N 1
ATOM 1756 C CA . HIS A 1 235 ? -0.368 3.525 16.011 1.00 45.66 235 HIS A CA 1
ATOM 1757 C C . HIS A 1 235 ? -1.455 3.974 16.973 1.00 45.66 235 HIS A C 1
ATOM 1759 O O . HIS A 1 235 ? -1.184 4.799 17.853 1.00 45.66 235 HIS A O 1
ATOM 1765 N N . ASP A 1 236 ? -2.683 3.485 16.766 1.00 48.47 236 ASP A N 1
ATOM 1766 C CA . ASP A 1 236 ? -3.757 3.655 17.733 1.00 48.47 236 ASP A CA 1
ATOM 1767 C C . ASP A 1 236 ? -3.154 3.253 19.073 1.00 48.47 236 ASP A C 1
ATOM 1769 O O . ASP A 1 236 ? -2.759 2.101 19.284 1.00 48.47 236 ASP A O 1
ATOM 1773 N N . SER A 1 237 ? -2.907 4.258 19.911 1.00 48.03 237 SER A N 1
ATOM 1774 C CA . SER A 1 237 ? -2.161 4.080 21.140 1.00 48.03 237 SER A CA 1
ATOM 1775 C C . SER A 1 237 ? -3.073 3.306 22.066 1.00 48.03 237 SER A C 1
ATOM 1777 O O . SER A 1 237 ? -3.874 3.886 22.796 1.00 48.03 237 SER A O 1
ATOM 1779 N N . LEU A 1 238 ? -2.966 1.980 22.012 1.00 46.97 238 LEU A N 1
ATOM 1780 C CA . LEU A 1 238 ? -3.505 1.099 23.024 1.00 46.97 238 LEU A CA 1
ATOM 1781 C C . LEU A 1 238 ? -2.849 1.528 24.331 1.00 46.97 238 LEU A C 1
ATOM 1783 O O . LEU A 1 238 ? -1.659 1.302 24.566 1.00 46.97 238 LEU A O 1
ATOM 1787 N N . ALA A 1 239 ? -3.617 2.228 25.161 1.00 47.72 239 ALA A N 1
ATOM 1788 C CA . ALA A 1 239 ? -3.213 2.562 26.508 1.00 47.72 239 ALA A CA 1
ATOM 1789 C C . ALA A 1 239 ? -3.053 1.244 27.273 1.00 47.72 239 ALA A C 1
ATOM 1791 O O . ALA A 1 239 ? -4.008 0.702 27.823 1.00 47.72 239 ALA A O 1
ATOM 1792 N N . HIS A 1 240 ? -1.837 0.699 27.285 1.00 45.53 240 HIS A N 1
ATOM 1793 C CA . HIS A 1 240 ? -1.491 -0.413 28.152 1.00 45.53 240 HIS A CA 1
ATOM 1794 C C . HIS A 1 240 ? -1.515 0.094 29.593 1.00 45.53 240 HIS A C 1
ATOM 1796 O O . HIS A 1 240 ? -0.523 0.619 30.104 1.00 45.53 240 HIS A O 1
ATOM 1802 N N . LEU A 1 241 ? -2.662 -0.060 30.254 1.00 44.34 241 LEU A N 1
ATOM 1803 C CA . LEU A 1 241 ? -2.773 0.075 31.697 1.00 44.34 241 LEU A CA 1
ATOM 1804 C C . LEU A 1 241 ? -1.980 -1.084 32.319 1.00 44.34 241 LEU A C 1
ATOM 1806 O O . LEU A 1 241 ? -2.497 -2.177 32.531 1.00 44.34 241 LEU A O 1
ATOM 1810 N N . LYS A 1 242 ? -0.678 -0.881 32.542 1.00 41.88 242 LYS A N 1
ATOM 1811 C CA . LYS A 1 242 ? 0.149 -1.862 33.244 1.00 41.88 242 LYS A CA 1
ATOM 1812 C C . LYS A 1 242 ? -0.251 -1.857 34.711 1.00 41.88 242 LYS A C 1
ATOM 1814 O O . LYS A 1 242 ? 0.182 -0.997 35.471 1.00 41.88 242 LYS A O 1
ATOM 1819 N N . TRP A 1 243 ? -1.064 -2.828 35.103 1.00 47.50 243 TRP A N 1
ATOM 1820 C CA . TRP A 1 243 ? -1.229 -3.179 36.504 1.00 47.50 243 TRP A CA 1
ATOM 1821 C C . TRP A 1 243 ? -0.263 -4.325 36.812 1.00 47.50 243 TRP A C 1
ATOM 1823 O O . TRP A 1 243 ? -0.366 -5.399 36.225 1.00 47.50 243 TRP A O 1
ATOM 1833 N N . SER A 1 244 ? 0.742 -4.071 37.652 1.00 39.50 244 SER A N 1
ATOM 1834 C CA . SER A 1 244 ? 1.709 -5.087 38.067 1.00 39.50 244 SER A CA 1
ATOM 1835 C C . SER A 1 244 ? 1.466 -5.475 39.520 1.00 39.50 244 SER A C 1
ATOM 1837 O O . SER A 1 244 ? 1.921 -4.781 40.427 1.00 39.50 244 SER A O 1
ATOM 1839 N N . GLU A 1 245 ? 0.827 -6.619 39.730 1.00 45.59 245 GLU A N 1
ATOM 1840 C CA . GLU A 1 245 ? 1.009 -7.413 40.942 1.00 45.59 245 GLU A CA 1
ATOM 1841 C C . GLU A 1 245 ? 1.393 -8.844 40.554 1.00 45.59 245 GLU A C 1
ATOM 1843 O O . GLU A 1 245 ? 1.011 -9.362 39.502 1.00 45.59 245 GLU A O 1
ATOM 1848 N N . ALA A 1 246 ? 2.248 -9.452 41.373 1.00 39.78 246 ALA A N 1
ATOM 1849 C CA . ALA A 1 246 ? 2.841 -10.750 41.100 1.00 39.78 246 ALA A CA 1
ATOM 1850 C C . ALA A 1 246 ? 1.777 -11.860 41.146 1.00 39.78 246 ALA A C 1
ATOM 1852 O O . ALA A 1 246 ? 1.205 -12.113 42.201 1.00 39.78 246 ALA A O 1
ATOM 1853 N N . GLY A 1 247 ? 1.575 -12.564 40.026 1.00 44.72 247 GLY A N 1
ATOM 1854 C CA . GLY A 1 247 ? 0.917 -13.879 40.026 1.00 44.72 247 GLY A CA 1
ATOM 1855 C C . GLY A 1 247 ? -0.340 -14.053 39.173 1.00 44.72 247 GLY A C 1
ATOM 1856 O O . GLY A 1 247 ? -0.904 -15.142 39.206 1.00 44.72 247 GLY A O 1
ATOM 1857 N N . HIS A 1 248 ? -0.768 -13.067 38.380 1.00 47.03 248 HIS A N 1
ATOM 1858 C CA . HIS A 1 248 ? -1.949 -13.218 37.519 1.00 47.03 248 HIS A CA 1
ATOM 1859 C C . HIS A 1 248 ? -1.637 -12.936 36.043 1.00 47.03 248 HIS A C 1
ATOM 1861 O O . HIS A 1 248 ? -1.230 -11.835 35.680 1.00 47.03 248 HIS A O 1
ATOM 1867 N N . THR A 1 249 ? -1.850 -13.931 35.178 1.00 36.88 249 THR A N 1
ATOM 1868 C CA . THR A 1 249 ? -1.962 -13.749 33.724 1.00 36.88 249 THR A CA 1
ATOM 1869 C C . THR A 1 249 ? -3.420 -13.460 33.394 1.00 36.88 249 THR A C 1
ATOM 1871 O O . THR A 1 249 ? -4.268 -14.338 33.544 1.00 36.88 249 THR A O 1
ATOM 1874 N N . ILE A 1 250 ? -3.724 -12.235 32.971 1.00 49.62 250 ILE A N 1
ATOM 1875 C CA . ILE A 1 250 ? -5.033 -11.896 32.407 1.00 49.62 250 ILE A CA 1
ATOM 1876 C C . ILE A 1 250 ? -4.914 -12.061 30.892 1.00 49.62 250 ILE A C 1
ATOM 1878 O O . ILE A 1 250 ? -4.247 -11.264 30.238 1.00 49.62 250 ILE A O 1
ATOM 1882 N N . ASP A 1 251 ? -5.543 -13.103 30.354 1.00 44.69 251 ASP A N 1
ATOM 1883 C CA . ASP A 1 251 ? -5.618 -13.398 28.916 1.00 44.69 251 ASP A CA 1
ATOM 1884 C C . ASP A 1 251 ? -6.937 -12.869 28.322 1.00 44.69 251 ASP A C 1
ATOM 1886 O O . ASP A 1 251 ? -7.707 -13.579 27.679 1.00 44.69 251 ASP A O 1
ATOM 1890 N N . SER A 1 252 ? -7.263 -11.611 28.624 1.00 45.38 252 SER A N 1
ATOM 1891 C CA . SER A 1 252 ? -8.424 -10.938 28.041 1.00 45.38 252 SER A CA 1
ATOM 1892 C C . SER A 1 252 ? -8.111 -9.471 27.788 1.00 45.38 252 SER A C 1
ATOM 1894 O O . SER A 1 252 ? -7.853 -8.703 28.717 1.00 45.38 252 SER A O 1
ATOM 1896 N N . VAL A 1 253 ? -8.142 -9.094 26.513 1.00 41.94 253 VAL A N 1
ATOM 1897 C CA . VAL A 1 253 ? -8.000 -7.719 26.040 1.00 41.94 253 VAL A CA 1
ATOM 1898 C C . VAL A 1 253 ? -9.206 -6.904 26.526 1.00 41.94 253 VAL A C 1
ATOM 1900 O O . VAL A 1 253 ? -10.349 -7.236 26.220 1.00 41.94 253 VAL A O 1
ATOM 1903 N N . PHE A 1 254 ? -8.961 -5.850 27.307 1.00 53.19 254 PHE A N 1
ATOM 1904 C CA . PHE A 1 254 ? -9.977 -4.872 27.706 1.00 53.19 254 PHE A CA 1
ATOM 1905 C C . PHE A 1 254 ? -9.909 -3.669 26.755 1.00 53.19 254 PHE A C 1
ATOM 1907 O O . PHE A 1 254 ? -9.066 -2.788 26.917 1.00 53.19 254 PHE A O 1
ATOM 1914 N N . GLU A 1 255 ? -10.764 -3.657 25.732 1.00 47.12 255 GLU A N 1
ATOM 1915 C CA . GLU A 1 255 ? -10.893 -2.553 24.771 1.00 47.12 255 GLU A CA 1
ATOM 1916 C C . GLU A 1 255 ? -11.856 -1.473 25.298 1.00 47.12 255 GLU A C 1
ATOM 1918 O O . GLU A 1 255 ? -13.022 -1.747 25.582 1.00 47.12 255 GLU A O 1
ATOM 1923 N N . ILE A 1 256 ? -11.381 -0.224 25.409 1.00 52.66 256 ILE A N 1
ATOM 1924 C CA . ILE A 1 256 ? -12.193 0.953 25.767 1.00 52.66 256 ILE A CA 1
ATOM 1925 C C . ILE A 1 256 ? -12.416 1.784 24.500 1.00 52.66 256 ILE A C 1
ATOM 1927 O O . ILE A 1 256 ? -11.482 2.396 23.986 1.00 52.66 256 ILE A O 1
ATOM 1931 N N . HIS A 1 257 ? -13.650 1.839 23.993 1.00 51.56 257 HIS A N 1
ATOM 1932 C CA . HIS A 1 257 ? -14.000 2.678 22.841 1.00 51.56 257 HIS A CA 1
ATOM 1933 C C . HIS A 1 257 ? -14.593 4.015 23.309 1.00 51.56 257 HIS A C 1
ATOM 1935 O O . HIS A 1 257 ? -15.619 4.053 23.981 1.00 51.56 257 HIS A O 1
ATOM 1941 N N . ASN A 1 258 ? -13.984 5.133 22.902 1.00 52.66 258 ASN A N 1
ATOM 1942 C CA . ASN A 1 258 ? -14.391 6.491 23.300 1.00 52.66 258 ASN A CA 1
ATOM 1943 C C . ASN A 1 258 ? -15.688 7.006 22.631 1.00 52.66 258 ASN A C 1
ATOM 1945 O O . ASN A 1 258 ? -16.001 8.190 22.749 1.00 52.66 258 ASN A O 1
ATOM 1949 N N . SER A 1 259 ? -16.444 6.168 21.912 1.00 50.31 259 SER A N 1
ATOM 1950 C CA . SER A 1 259 ? -17.571 6.621 21.077 1.00 50.31 259 SER A CA 1
ATOM 1951 C C . SER A 1 259 ? -18.912 5.901 21.284 1.00 50.31 259 SER A C 1
ATOM 1953 O O . SER A 1 259 ? -19.823 6.140 20.496 1.00 50.31 259 SER A O 1
ATOM 1955 N N . SER A 1 260 ? -19.083 5.064 22.320 1.00 45.97 260 SER A N 1
ATOM 1956 C CA . SER A 1 260 ? -20.352 4.450 22.805 1.00 45.97 260 SER A CA 1
ATOM 1957 C C . SER A 1 260 ? -20.049 3.591 24.063 1.00 45.97 260 SER A C 1
ATOM 1959 O O . SER A 1 260 ? -18.871 3.470 24.379 1.00 45.97 260 SER A O 1
ATOM 1961 N N . PRO A 1 261 ? -21.036 3.104 24.858 1.00 50.72 261 PRO A N 1
ATOM 1962 C CA . PRO A 1 261 ? -20.908 2.951 26.317 1.00 50.72 261 PRO A CA 1
ATOM 1963 C C . PRO A 1 261 ? -19.684 2.137 26.753 1.00 50.72 261 PRO A C 1
ATOM 1965 O O . PRO A 1 261 ? -19.329 1.160 26.103 1.00 50.72 261 PRO A O 1
ATOM 1968 N N . PHE A 1 262 ? -19.114 2.515 27.905 1.00 52.06 262 PHE A N 1
ATOM 1969 C CA . PHE A 1 262 ? -17.917 1.935 28.543 1.00 52.06 262 PHE A CA 1
ATOM 1970 C C . PHE A 1 262 ? -17.901 0.392 28.613 1.00 52.06 262 PHE A C 1
ATOM 1972 O O . PHE A 1 262 ? -16.838 -0.203 28.741 1.00 52.06 262 PHE A O 1
ATOM 1979 N N . LEU A 1 263 ? -19.065 -0.256 28.502 1.00 59.09 263 LEU A N 1
ATOM 1980 C CA . LEU A 1 263 ? -19.211 -1.695 28.321 1.00 59.09 263 LEU A CA 1
ATOM 1981 C C . LEU A 1 263 ? -20.498 -1.981 27.524 1.00 59.09 263 LEU A C 1
ATOM 1983 O O . LEU A 1 263 ? -21.584 -1.563 27.932 1.00 59.09 263 LEU A O 1
ATOM 1987 N N . SER A 1 264 ? -20.395 -2.679 26.388 1.00 58.38 264 SER A N 1
ATOM 1988 C CA . SER A 1 264 ? -21.541 -3.088 25.560 1.00 58.38 264 SER A CA 1
ATOM 1989 C C . SER A 1 264 ? -21.507 -4.596 25.322 1.00 58.38 264 SER A C 1
ATOM 1991 O O . SER A 1 264 ? -20.568 -5.109 24.724 1.00 58.38 264 SER A O 1
ATOM 1993 N N . PHE A 1 265 ? -22.545 -5.305 25.766 1.00 56.91 265 PHE A N 1
ATOM 1994 C CA . PHE A 1 265 ? -22.743 -6.721 25.457 1.00 56.91 265 PHE A CA 1
ATOM 1995 C C . PHE A 1 265 ? -23.614 -6.836 24.199 1.00 56.91 265 PHE A C 1
ATOM 1997 O O . PHE A 1 265 ? -24.828 -6.625 24.265 1.00 56.91 265 PHE A O 1
ATOM 2004 N N . LYS A 1 266 ? -22.998 -7.127 23.048 1.00 51.03 266 LYS A N 1
ATOM 2005 C CA . LYS A 1 266 ? -23.693 -7.379 21.772 1.00 51.03 266 LYS A CA 1
ATOM 2006 C C . LYS A 1 266 ? -23.758 -8.881 21.485 1.00 51.03 266 LYS A C 1
ATOM 2008 O O . LYS A 1 266 ? -22.887 -9.624 21.930 1.00 51.03 266 LYS A O 1
ATOM 2013 N N . ASP A 1 267 ? -24.783 -9.328 20.763 1.00 49.50 267 ASP A N 1
ATOM 2014 C CA . ASP A 1 267 ? -24.847 -10.699 20.253 1.00 49.50 267 ASP A CA 1
ATOM 2015 C C . ASP A 1 267 ? -23.826 -10.964 19.130 1.00 49.50 267 ASP A C 1
ATOM 2017 O O . ASP A 1 267 ? -23.191 -10.048 18.600 1.00 49.50 267 ASP A O 1
ATOM 2021 N N . THR A 1 268 ? -23.690 -12.238 18.750 1.00 42.41 268 THR A N 1
ATOM 2022 C CA . THR A 1 268 ? -22.772 -12.730 17.706 1.00 42.41 268 THR A CA 1
ATOM 2023 C C . THR A 1 268 ? -23.021 -12.104 16.325 1.00 42.41 268 THR A C 1
ATOM 2025 O O . THR A 1 268 ? -22.168 -12.212 15.450 1.00 42.41 268 THR A O 1
ATOM 2028 N N . ASN A 1 269 ? -24.151 -11.416 16.128 1.00 45.16 269 ASN A N 1
ATOM 2029 C CA . ASN A 1 269 ? -24.540 -10.785 14.868 1.00 45.16 269 ASN A CA 1
ATOM 2030 C C . ASN A 1 269 ? -24.483 -9.247 14.926 1.00 45.16 269 ASN A C 1
ATOM 2032 O O . ASN A 1 269 ? -24.942 -8.578 13.998 1.00 45.16 269 ASN A O 1
ATOM 2036 N N . GLY A 1 270 ? -23.933 -8.670 16.001 1.00 50.09 270 GLY A N 1
ATOM 2037 C CA . GLY A 1 270 ? -23.578 -7.252 16.102 1.00 50.09 270 GLY A CA 1
ATOM 2038 C C . GLY A 1 270 ? -24.743 -6.257 16.029 1.00 50.09 270 GLY A C 1
ATOM 2039 O O . GLY A 1 270 ? -24.488 -5.051 15.989 1.00 50.09 270 GLY A O 1
ATOM 2040 N N . SER A 1 271 ? -25.998 -6.718 16.027 1.00 49.50 271 SER A N 1
ATOM 2041 C CA . SER A 1 271 ? -27.182 -5.882 15.754 1.00 49.50 271 SER A CA 1
ATOM 2042 C C . SER A 1 271 ? -28.236 -5.874 16.865 1.00 49.50 271 SER A C 1
ATOM 2044 O O . SER A 1 271 ? -29.191 -5.103 16.789 1.00 49.50 271 SER A O 1
ATOM 2046 N N . GLY A 1 272 ? -28.037 -6.625 17.948 1.00 52.44 272 GLY A N 1
ATOM 2047 C CA . GLY A 1 272 ? -28.912 -6.585 19.116 1.00 52.44 272 GLY A CA 1
ATOM 2048 C C . GLY A 1 272 ? -28.223 -7.113 20.367 1.00 52.44 272 GLY A C 1
ATOM 2049 O O . GLY A 1 272 ? -27.229 -7.834 20.295 1.00 52.44 272 GLY A O 1
ATOM 2050 N N . THR A 1 273 ? -28.731 -6.731 21.538 1.00 48.12 273 THR A N 1
ATOM 2051 C CA . THR A 1 273 ? -28.425 -7.439 22.784 1.00 48.12 273 THR A CA 1
ATOM 2052 C C . THR A 1 273 ? -28.897 -8.878 22.623 1.00 48.12 273 THR A C 1
ATOM 2054 O O . THR A 1 273 ? -30.065 -9.103 22.298 1.00 48.12 273 THR A O 1
ATOM 2057 N N . SER A 1 274 ? -27.998 -9.837 22.838 1.00 48.50 274 SER A N 1
ATOM 2058 C CA . SER A 1 274 ? -28.345 -11.255 22.938 1.00 48.50 274 SER A CA 1
ATOM 2059 C C . SER A 1 274 ? -29.528 -11.420 23.897 1.00 48.50 274 SER A C 1
ATOM 2061 O O . SER A 1 274 ? -29.676 -10.652 24.850 1.00 48.50 274 SER A O 1
ATOM 2063 N N . ALA A 1 275 ? -30.358 -12.436 23.662 1.00 54.00 275 ALA A N 1
ATOM 2064 C CA . ALA A 1 275 ? -31.480 -12.774 24.531 1.00 54.00 275 ALA A CA 1
ATOM 2065 C C . ALA A 1 275 ? -31.071 -12.937 26.019 1.00 54.00 275 ALA A C 1
ATOM 2067 O O . ALA A 1 275 ? -31.916 -12.864 26.904 1.00 54.00 275 ALA A O 1
ATOM 2068 N N . GLN A 1 276 ? -29.791 -13.132 26.340 1.00 60.22 276 GLN A N 1
ATOM 2069 C CA . GLN A 1 276 ? -29.294 -13.127 27.716 1.00 60.22 276 GLN A CA 1
ATOM 2070 C C . GLN A 1 276 ? -27.880 -12.535 27.735 1.00 60.22 276 GLN A C 1
ATOM 2072 O O . GLN A 1 276 ? -26.895 -13.233 27.492 1.00 60.22 276 GLN A O 1
ATOM 2077 N N . SER A 1 277 ? -27.762 -11.230 27.985 1.00 63.34 277 SER A N 1
ATOM 2078 C CA . SER A 1 277 ? -26.460 -10.598 28.231 1.00 63.34 277 SER A CA 1
ATOM 2079 C C . SER A 1 277 ? -26.113 -10.745 29.710 1.00 63.34 277 SER A C 1
ATOM 2081 O O . SER A 1 277 ? -26.674 -10.037 30.549 1.00 63.34 277 SER A O 1
ATOM 2083 N N . THR A 1 278 ? -25.195 -11.663 30.028 1.00 73.44 278 THR A N 1
ATOM 2084 C CA . THR A 1 278 ? -24.740 -11.926 31.401 1.00 73.44 278 THR A CA 1
ATOM 2085 C C . THR A 1 278 ? -23.239 -11.804 31.564 1.00 73.44 278 THR A C 1
ATOM 2087 O O . THR A 1 278 ? -22.476 -12.320 30.752 1.00 73.44 278 THR A O 1
ATOM 2090 N N . ILE A 1 279 ? -22.826 -11.248 32.696 1.00 82.12 279 ILE A N 1
ATOM 2091 C CA . ILE A 1 279 ? -21.509 -11.468 33.284 1.00 82.12 279 ILE A CA 1
ATOM 2092 C C . ILE A 1 279 ? -21.603 -12.737 34.128 1.00 82.12 279 ILE A C 1
ATOM 2094 O O . ILE A 1 279 ? -22.438 -12.808 35.031 1.00 82.12 279 ILE A O 1
ATOM 2098 N N . VAL A 1 280 ? -20.760 -13.726 33.836 1.00 81.94 280 VAL A N 1
ATOM 2099 C CA . VAL A 1 280 ? -20.659 -14.976 34.598 1.00 81.94 280 VAL A CA 1
ATOM 2100 C C . VAL A 1 280 ? -19.427 -14.895 35.490 1.00 81.94 280 VAL A C 1
ATOM 2102 O O . VAL A 1 280 ? -18.324 -14.649 35.011 1.00 81.94 280 VAL A O 1
ATOM 2105 N N . PHE A 1 281 ? -19.612 -15.111 36.786 1.00 83.62 281 PHE A N 1
ATOM 2106 C CA . PHE A 1 281 ? -18.516 -15.245 37.738 1.00 83.62 281 PHE A CA 1
ATOM 2107 C C . PHE A 1 281 ? -18.235 -16.733 37.929 1.00 83.62 281 PHE A C 1
ATOM 2109 O O . PHE A 1 281 ? -19.163 -17.482 38.236 1.00 83.62 281 PHE A O 1
ATOM 2116 N N . GLN A 1 282 ? -16.988 -17.163 37.748 1.00 89.75 282 GLN A N 1
ATOM 2117 C CA . GLN A 1 282 ? -16.563 -18.558 37.893 1.00 89.75 282 GLN A CA 1
ATOM 2118 C C . GLN A 1 282 ? -15.449 -18.688 38.937 1.00 89.75 282 GLN A C 1
ATOM 2120 O O . GLN A 1 282 ? -14.770 -17.706 39.242 1.00 89.75 282 GLN A O 1
ATOM 2125 N N . ASP A 1 283 ? -15.286 -19.879 39.510 1.00 86.88 283 ASP A N 1
ATOM 2126 C CA . ASP A 1 283 ? -14.105 -20.219 40.307 1.00 86.88 283 ASP A CA 1
ATOM 2127 C C . ASP A 1 283 ? -12.941 -20.718 39.433 1.00 86.88 283 ASP A C 1
ATOM 2129 O O . ASP A 1 283 ? -13.013 -20.717 38.204 1.00 86.88 283 ASP A O 1
ATOM 2133 N N . MET A 1 284 ? -11.845 -21.133 40.077 1.00 86.00 284 MET A N 1
ATOM 2134 C CA . MET A 1 284 ? -10.642 -21.623 39.391 1.00 86.00 284 MET A CA 1
ATOM 2135 C C . MET A 1 284 ? -10.851 -22.952 38.648 1.00 86.00 284 MET A C 1
ATOM 2137 O O . MET A 1 284 ? -10.033 -23.294 37.799 1.00 86.00 284 MET A O 1
ATOM 2141 N N . ASP A 1 285 ? -11.938 -23.669 38.935 1.00 90.88 285 ASP A N 1
ATOM 2142 C CA . ASP A 1 285 ? -12.323 -24.913 38.265 1.00 90.88 285 ASP A CA 1
ATOM 2143 C C . ASP A 1 285 ? -13.388 -24.658 37.174 1.00 90.88 285 ASP A C 1
ATOM 2145 O O . ASP A 1 285 ? -14.006 -25.593 36.658 1.00 90.88 285 ASP A O 1
ATOM 2149 N N . ASN A 1 286 ? -13.609 -23.387 36.806 1.00 82.56 286 ASN A N 1
ATOM 2150 C CA . ASN A 1 286 ? -14.646 -22.907 35.888 1.00 82.56 286 ASN A CA 1
ATOM 2151 C C . ASN A 1 286 ? -16.089 -23.204 36.346 1.00 82.56 286 ASN A C 1
ATOM 2153 O O . ASN A 1 286 ? -17.027 -23.132 35.541 1.00 82.56 286 ASN A O 1
ATOM 2157 N N . ALA A 1 287 ? -16.320 -23.512 37.626 1.00 86.50 287 ALA A N 1
ATOM 2158 C CA . ALA A 1 287 ? -17.674 -23.667 38.141 1.00 86.50 287 ALA A CA 1
ATOM 2159 C C . ALA A 1 287 ? -18.335 -22.291 38.285 1.00 86.50 287 ALA A C 1
ATOM 2161 O O . ALA A 1 287 ? -17.753 -21.346 38.814 1.00 86.50 287 ALA A O 1
ATOM 2162 N N . THR A 1 288 ? -19.580 -22.157 37.820 1.00 88.38 288 THR A N 1
ATOM 2163 C CA . THR A 1 288 ? -20.306 -20.880 37.893 1.00 88.38 288 THR A CA 1
ATOM 2164 C C . THR A 1 288 ? -20.686 -20.562 39.336 1.00 88.38 288 THR A C 1
ATOM 2166 O O . THR A 1 288 ? -21.457 -21.285 39.966 1.00 88.38 288 THR A O 1
ATOM 2169 N N . LEU A 1 289 ? -20.185 -19.440 39.845 1.00 88.50 289 LEU A N 1
ATOM 2170 C CA . LEU A 1 289 ? -20.505 -18.883 41.158 1.00 88.50 289 LEU A CA 1
ATOM 2171 C C . LEU A 1 289 ? -21.795 -18.053 41.123 1.00 88.50 289 LEU A C 1
ATOM 2173 O O . LEU A 1 289 ? -22.559 -18.035 42.094 1.00 88.50 289 LEU A O 1
ATOM 2177 N N . GLY A 1 290 ? -22.057 -17.385 39.998 1.00 88.88 290 GLY A N 1
ATOM 2178 C CA . GLY A 1 290 ? -23.256 -16.583 39.789 1.00 88.88 290 GLY A CA 1
ATOM 2179 C C . GLY A 1 290 ? -23.230 -15.788 38.488 1.00 88.88 290 GLY A C 1
ATOM 2180 O O . GLY A 1 290 ? -22.243 -15.801 37.753 1.00 88.88 290 GLY A O 1
ATOM 2181 N N . THR A 1 291 ? -24.322 -15.077 38.221 1.00 87.12 291 THR A N 1
ATOM 2182 C CA . THR A 1 291 ? -24.508 -14.260 37.022 1.00 87.12 291 THR A CA 1
ATOM 2183 C C . THR A 1 291 ? -25.113 -12.898 37.353 1.00 87.12 291 THR A C 1
ATOM 2185 O O . THR A 1 291 ? -25.982 -12.791 38.219 1.00 87.12 291 THR A O 1
ATOM 2188 N N . PHE A 1 292 ? -24.698 -11.868 36.622 1.00 87.69 292 PHE A N 1
ATOM 2189 C CA . PHE A 1 292 ? -25.285 -10.525 36.626 1.00 87.69 292 PHE A CA 1
ATOM 2190 C C . PHE A 1 292 ? -25.715 -10.187 35.200 1.00 87.69 292 PHE A C 1
ATOM 2192 O O . PHE A 1 292 ? -24.887 -10.287 34.296 1.00 87.69 292 PHE A O 1
ATOM 2199 N N . GLY A 1 293 ? -26.968 -9.794 34.963 1.00 81.06 293 GLY A N 1
ATOM 2200 C CA . GLY A 1 293 ? -27.399 -9.517 33.592 1.00 81.06 293 GLY A CA 1
ATOM 2201 C C . GLY A 1 293 ? -28.838 -9.055 33.414 1.00 81.06 293 GLY A C 1
ATOM 2202 O O . GLY A 1 293 ? -29.504 -8.632 34.360 1.00 81.06 293 GLY A O 1
ATOM 2203 N N . PHE A 1 294 ? -29.295 -9.148 32.165 1.00 76.44 294 PHE A N 1
ATOM 2204 C CA . PHE A 1 294 ? -30.666 -8.864 31.731 1.00 76.44 294 PHE A CA 1
ATOM 2205 C C . PHE A 1 294 ? -31.262 -10.085 31.019 1.00 76.44 294 PHE A C 1
ATOM 2207 O O . PHE A 1 294 ? -30.555 -10.757 30.264 1.00 76.44 294 PHE A O 1
ATOM 2214 N N . THR A 1 295 ? -32.545 -10.376 31.255 1.00 63.38 295 THR A N 1
ATOM 2215 C CA . THR A 1 295 ? -33.220 -11.588 30.745 1.00 63.38 295 THR A CA 1
ATOM 2216 C C . THR A 1 295 ? -34.231 -11.272 29.636 1.00 63.38 295 THR A C 1
ATOM 2218 O O . THR A 1 295 ? -35.045 -10.354 29.752 1.00 63.38 295 THR A O 1
ATOM 2221 N N . TYR A 1 296 ? -34.232 -12.081 28.575 1.00 60.88 296 TYR A N 1
ATOM 2222 C CA . TYR A 1 296 ? -35.313 -12.190 27.584 1.00 60.88 296 TYR A CA 1
ATOM 2223 C C . TYR A 1 296 ? -36.473 -13.040 28.131 1.00 60.88 296 TYR A C 1
ATOM 2225 O O . TYR A 1 296 ? -36.207 -14.053 28.782 1.00 60.88 296 TYR A O 1
ATOM 2233 N N . PRO A 1 297 ? -37.755 -12.709 27.866 1.00 56.16 297 PRO A N 1
ATOM 2234 C CA . PRO A 1 297 ? -38.267 -11.909 26.741 1.00 56.16 297 PRO A CA 1
ATOM 2235 C C . PRO A 1 297 ? -38.519 -10.419 26.986 1.00 56.16 297 PRO A C 1
ATOM 2237 O O . PRO A 1 297 ? -38.853 -9.711 26.038 1.00 56.16 297 PRO A O 1
ATOM 2240 N N . THR A 1 298 ? -38.397 -9.919 28.215 1.00 58.34 298 THR A N 1
ATOM 2241 C CA . THR A 1 298 ? -38.846 -8.555 28.554 1.00 58.34 298 THR A CA 1
ATOM 2242 C C . THR A 1 298 ? -37.776 -7.482 28.346 1.00 58.34 298 THR A C 1
ATOM 2244 O O . THR A 1 298 ? -38.124 -6.301 28.310 1.00 58.34 298 THR A O 1
ATOM 2247 N N . ASN A 1 299 ? -36.491 -7.854 28.214 1.00 58.22 299 ASN A N 1
ATOM 2248 C CA . ASN A 1 299 ? -35.332 -6.952 28.057 1.00 58.22 299 ASN A CA 1
ATOM 2249 C C . ASN A 1 299 ? -35.295 -5.773 29.060 1.00 58.22 299 ASN A C 1
ATOM 2251 O O . ASN A 1 299 ? -34.611 -4.780 28.826 1.00 58.22 299 ASN A O 1
ATOM 2255 N N . SER A 1 300 ? -36.032 -5.876 30.170 1.00 66.25 300 SER A N 1
ATOM 2256 C CA . SER A 1 300 ? -36.227 -4.801 31.155 1.00 66.25 300 SER A CA 1
ATOM 2257 C C . SER A 1 300 ? -35.954 -5.263 32.587 1.00 66.25 300 SER A C 1
ATOM 2259 O O . SER A 1 300 ? -35.822 -4.431 33.481 1.00 66.25 300 SER A O 1
ATOM 2261 N N . ASP A 1 301 ? -35.832 -6.575 32.803 1.00 74.56 301 ASP A N 1
ATOM 2262 C CA . ASP A 1 301 ? -35.580 -7.141 34.121 1.00 74.56 301 ASP A CA 1
ATOM 2263 C C . ASP A 1 301 ? -34.075 -7.292 34.335 1.00 74.56 301 ASP A C 1
ATOM 2265 O O . ASP A 1 301 ? -33.393 -8.063 33.652 1.00 74.56 301 ASP A O 1
ATOM 2269 N N . PHE A 1 302 ? -33.558 -6.531 35.293 1.00 83.00 302 PHE A N 1
ATOM 2270 C CA . PHE A 1 302 ? -32.209 -6.693 35.810 1.00 83.00 302 PHE A CA 1
ATOM 2271 C C . PHE A 1 302 ? -32.189 -7.844 36.824 1.00 83.00 302 PHE A C 1
ATOM 2273 O O . PHE A 1 302 ? -32.963 -7.829 37.784 1.00 83.00 302 PHE A O 1
ATOM 2280 N N . TYR A 1 303 ? -31.307 -8.830 36.635 1.00 83.00 303 TYR A N 1
ATOM 2281 C CA . TYR A 1 303 ? -31.224 -9.993 37.515 1.00 83.00 303 TYR A CA 1
ATOM 2282 C C . TYR A 1 303 ? -29.813 -10.259 38.035 1.00 83.00 303 TYR A C 1
ATOM 2284 O O . TYR A 1 303 ? -28.798 -10.058 37.363 1.00 83.00 303 TYR A O 1
ATOM 2292 N N . ILE A 1 304 ? -29.783 -10.765 39.266 1.00 88.19 304 ILE A N 1
ATOM 2293 C CA . ILE A 1 304 ? -28.594 -11.269 39.942 1.00 88.19 304 ILE A CA 1
ATOM 2294 C C . ILE A 1 304 ? -28.921 -12.688 40.389 1.00 88.19 304 ILE A C 1
ATOM 2296 O O . ILE A 1 304 ? -29.888 -12.906 41.118 1.00 88.19 304 ILE A O 1
ATOM 2300 N N . THR A 1 305 ? -28.108 -13.653 39.976 1.00 86.31 305 THR A N 1
ATOM 2301 C CA . THR A 1 305 ? -28.225 -15.041 40.425 1.00 86.31 305 THR A CA 1
ATOM 2302 C C . THR A 1 305 ? -26.928 -15.449 41.094 1.00 86.31 305 THR A C 1
ATOM 2304 O O . THR A 1 305 ? -25.847 -15.220 40.564 1.00 86.31 305 THR A O 1
ATOM 2307 N N . ALA A 1 306 ? -27.030 -16.080 42.257 1.00 89.62 306 ALA A N 1
ATOM 2308 C CA . ALA A 1 306 ? -25.924 -16.801 42.865 1.00 89.62 306 ALA A CA 1
ATOM 2309 C C . ALA A 1 306 ? -26.267 -18.286 42.825 1.00 89.62 306 ALA A C 1
ATOM 2311 O O . ALA A 1 306 ? -27.380 -18.659 43.193 1.00 89.62 306 ALA A O 1
ATOM 2312 N N . THR A 1 307 ? -25.318 -19.142 42.451 1.00 89.50 307 THR A N 1
ATOM 2313 C CA . THR A 1 307 ? -25.530 -20.601 42.427 1.00 89.50 307 THR A CA 1
ATOM 2314 C C . THR A 1 307 ? -25.910 -21.139 43.812 1.00 89.50 307 THR A C 1
ATOM 2316 O O . THR A 1 307 ? -26.664 -22.096 43.938 1.00 89.50 307 THR A O 1
ATOM 2319 N N . SER A 1 308 ? -25.461 -20.464 44.875 1.00 89.81 308 SER A N 1
ATOM 2320 C CA . SER A 1 308 ? -25.835 -20.770 46.263 1.00 89.81 308 SER A CA 1
ATOM 2321 C C . SER A 1 308 ? -27.258 -20.343 46.662 1.00 89.81 308 SER A C 1
ATOM 2323 O O . SER A 1 308 ? -27.666 -20.595 47.795 1.00 89.81 308 SER A O 1
ATOM 2325 N N . GLY A 1 309 ? -27.987 -19.641 45.787 1.00 88.19 309 GLY A N 1
ATOM 2326 C CA . GLY A 1 309 ? -29.310 -19.075 46.065 1.00 88.19 309 GLY A CA 1
ATOM 2327 C C . GLY A 1 309 ? -29.309 -17.892 47.040 1.00 88.19 309 GLY A C 1
ATOM 2328 O O . GLY A 1 309 ? -30.372 -17.451 47.465 1.00 88.19 309 GLY A O 1
ATOM 2329 N N . LYS A 1 310 ? -28.135 -17.375 47.428 1.00 89.12 310 LYS A N 1
ATOM 2330 C CA . LYS A 1 310 ? -27.999 -16.312 48.434 1.00 89.12 310 LYS A CA 1
ATOM 2331 C C . LYS A 1 310 ? -27.468 -15.024 47.817 1.00 89.12 310 LYS A C 1
ATOM 2333 O O . LYS A 1 310 ? -26.379 -15.012 47.252 1.00 89.12 310 LYS A O 1
ATOM 2338 N N . ILE A 1 311 ? -28.192 -13.926 48.026 1.00 91.25 311 ILE A N 1
ATOM 2339 C CA . ILE A 1 311 ? -27.732 -12.563 47.736 1.00 91.25 311 ILE A CA 1
ATOM 2340 C C . ILE A 1 311 ? -27.455 -11.872 49.072 1.00 91.25 311 ILE A C 1
ATOM 2342 O O . ILE A 1 311 ? -28.323 -11.812 49.939 1.00 91.25 311 ILE A O 1
ATOM 2346 N N . ARG A 1 312 ? -26.230 -11.368 49.258 1.00 89.06 312 ARG A N 1
ATOM 2347 C CA . ARG A 1 312 ? -25.842 -10.611 50.455 1.00 89.06 312 ARG A CA 1
ATOM 2348 C C . ARG A 1 312 ? -25.830 -9.123 50.130 1.00 89.06 312 ARG A C 1
ATOM 2350 O O . ARG A 1 312 ? -25.066 -8.697 49.271 1.00 89.06 312 ARG A O 1
ATOM 2357 N N . LEU A 1 313 ? -26.636 -8.346 50.845 1.00 89.50 313 LEU A N 1
ATOM 2358 C CA . LEU A 1 313 ? -26.656 -6.888 50.758 1.00 89.50 313 LEU A CA 1
ATOM 2359 C C . LEU A 1 313 ? -26.001 -6.330 52.024 1.00 89.50 313 LEU A C 1
ATOM 2361 O O . LEU A 1 313 ? -26.557 -6.436 53.114 1.00 89.50 313 LEU A O 1
ATOM 2365 N N . SER A 1 314 ? -24.784 -5.801 51.900 1.00 83.69 314 SER A N 1
ATOM 2366 C CA . SER A 1 314 ? -24.041 -5.240 53.030 1.00 83.69 314 SER A CA 1
ATOM 2367 C C . SER A 1 314 ? -24.449 -3.785 53.251 1.00 83.69 314 SER A C 1
ATOM 2369 O O . SER A 1 314 ? -24.040 -2.896 52.507 1.00 83.69 314 SER A O 1
ATOM 2371 N N . GLY A 1 315 ? -25.269 -3.543 54.266 1.00 84.44 315 GLY A N 1
ATOM 2372 C CA . GLY A 1 315 ? -25.734 -2.215 54.651 1.00 84.44 315 GLY A CA 1
ATOM 2373 C C . GLY A 1 315 ? -26.669 -2.297 55.852 1.00 84.44 315 GLY A C 1
ATOM 2374 O O . GLY A 1 315 ? -27.034 -3.386 56.288 1.00 84.44 315 GLY A O 1
ATOM 2375 N N . THR A 1 316 ? -27.056 -1.149 56.403 1.00 89.06 316 THR A N 1
ATOM 2376 C CA . THR A 1 316 ? -27.994 -1.088 57.537 1.00 89.06 316 THR A CA 1
ATOM 2377 C C . THR A 1 316 ? -29.461 -1.074 57.104 1.00 89.06 316 THR A C 1
ATOM 2379 O O . THR A 1 316 ? -30.343 -1.235 57.943 1.00 89.06 316 THR A O 1
ATOM 2382 N N . SER A 1 317 ? -29.762 -0.844 55.822 1.00 88.94 317 SER A N 1
ATOM 2383 C CA . SER A 1 317 ? -31.137 -0.726 55.319 1.00 88.94 317 SER A CA 1
ATOM 2384 C C . SER A 1 317 ? -31.246 -1.117 53.846 1.00 88.94 317 SER A C 1
ATOM 2386 O O . SER A 1 317 ? -30.323 -0.881 53.067 1.00 88.94 317 SER A O 1
ATOM 2388 N N . ILE A 1 318 ? -32.401 -1.673 53.468 1.00 90.44 318 ILE A N 1
ATOM 2389 C CA . ILE A 1 318 ? -32.781 -1.984 52.084 1.00 90.44 318 ILE A CA 1
ATOM 2390 C C . ILE A 1 318 ? -33.971 -1.091 51.720 1.00 90.44 318 ILE A C 1
ATOM 2392 O O . ILE A 1 318 ? -35.021 -1.165 52.356 1.00 90.44 318 ILE A O 1
ATOM 2396 N N . TYR A 1 319 ? -33.816 -0.248 50.699 1.00 89.69 319 TYR A N 1
ATOM 2397 C CA . TYR A 1 319 ? -34.873 0.646 50.220 1.00 89.69 319 TYR A CA 1
ATOM 2398 C C . TYR A 1 319 ? -35.563 0.038 48.995 1.00 89.69 319 TYR A C 1
ATOM 2400 O O . TYR A 1 319 ? -35.036 0.109 47.890 1.00 89.69 319 TYR A O 1
ATOM 2408 N N . ALA A 1 320 ? -36.746 -0.551 49.187 1.00 88.00 320 ALA A N 1
ATOM 2409 C CA . ALA A 1 320 ? -37.531 -1.158 48.104 1.00 88.00 320 ALA A CA 1
ATOM 2410 C C . ALA A 1 320 ? -38.529 -0.189 47.429 1.00 88.00 320 ALA A C 1
ATOM 2412 O O . ALA A 1 320 ? -39.123 -0.526 46.408 1.00 88.00 320 ALA A O 1
ATOM 2413 N N . GLY A 1 321 ? -38.744 1.013 47.978 1.00 91.38 321 GLY A N 1
ATOM 2414 C CA . GLY A 1 321 ? -39.764 1.945 47.481 1.00 91.38 321 GLY A CA 1
ATOM 2415 C C . GLY A 1 321 ? -41.179 1.352 47.555 1.00 91.38 321 GLY A C 1
ATOM 2416 O O . GLY A 1 321 ? -41.511 0.661 48.513 1.00 91.38 321 GLY A O 1
ATOM 2417 N N . ASN A 1 322 ? -42.004 1.590 46.530 1.00 92.50 322 ASN A N 1
ATOM 2418 C CA . ASN A 1 322 ? -43.370 1.045 46.429 1.00 92.50 322 ASN A CA 1
ATOM 2419 C C . ASN A 1 322 ? -43.420 -0.334 45.737 1.00 92.50 322 ASN A C 1
ATOM 2421 O O . ASN A 1 322 ? -44.455 -0.719 45.185 1.00 92.50 322 ASN A O 1
ATOM 2425 N N . MET A 1 323 ? -42.301 -1.064 45.711 1.00 91.88 323 MET A N 1
ATOM 2426 C CA . MET A 1 323 ? -42.216 -2.369 45.056 1.00 91.88 323 MET A CA 1
ATOM 2427 C C . MET A 1 323 ? -42.880 -3.458 45.902 1.00 91.88 323 MET A C 1
ATOM 2429 O O . MET A 1 323 ? -42.763 -3.478 47.127 1.00 91.88 323 MET A O 1
ATOM 2433 N N . LYS A 1 324 ? -43.558 -4.399 45.238 1.00 92.56 324 LYS A N 1
ATOM 2434 C CA . LYS A 1 324 ? -44.094 -5.600 45.888 1.00 92.56 324 LYS A CA 1
ATOM 2435 C C . LYS A 1 324 ? -43.000 -6.659 46.001 1.00 92.56 324 LYS A C 1
ATOM 2437 O O . LYS A 1 324 ? -42.279 -6.893 45.038 1.00 92.56 324 LYS A O 1
ATOM 2442 N N . ILE A 1 325 ? -42.945 -7.334 47.145 1.00 92.19 325 ILE A N 1
ATOM 2443 C CA . ILE A 1 325 ? -42.180 -8.570 47.328 1.00 92.19 325 ILE A CA 1
ATOM 2444 C C . ILE A 1 325 ? -43.179 -9.723 47.209 1.00 92.19 325 ILE A C 1
ATOM 2446 O O . ILE A 1 325 ? -44.086 -9.838 48.034 1.00 92.19 325 ILE A O 1
ATOM 2450 N N . THR A 1 326 ? -43.065 -10.524 46.152 1.00 91.38 326 THR A N 1
ATOM 2451 C CA . THR A 1 326 ? -43.901 -11.714 45.924 1.00 91.38 326 THR A CA 1
ATOM 2452 C C . THR A 1 326 ? -43.165 -12.984 46.346 1.00 91.38 326 THR A C 1
ATOM 2454 O O . THR A 1 326 ? -41.960 -12.950 46.578 1.00 91.38 326 THR A O 1
ATOM 2457 N N . ASP A 1 327 ? -43.901 -14.092 46.489 1.00 93.25 327 ASP A N 1
ATOM 2458 C CA . ASP A 1 327 ? -43.353 -15.427 46.793 1.00 93.25 327 ASP A CA 1
ATOM 2459 C C . ASP A 1 327 ? -42.535 -15.518 48.097 1.00 93.25 327 ASP A C 1
ATOM 2461 O O . ASP A 1 327 ? -41.694 -16.400 48.271 1.00 93.25 327 ASP A O 1
ATOM 2465 N N . LEU A 1 328 ? -42.808 -14.621 49.052 1.00 94.44 328 LEU A N 1
ATOM 2466 C CA . LEU A 1 328 ? -42.254 -14.694 50.399 1.00 94.44 328 LEU A CA 1
ATOM 2467 C C . LEU A 1 328 ? -42.899 -15.862 51.159 1.00 94.44 328 LEU A C 1
ATOM 2469 O O . LEU A 1 328 ? -44.115 -15.890 51.362 1.00 94.44 328 LEU A O 1
ATOM 2473 N N . VAL A 1 329 ? -42.076 -16.821 51.573 1.00 95.62 329 VAL A N 1
ATOM 2474 C CA . VAL A 1 329 ? -42.504 -17.995 52.346 1.00 95.62 329 VAL A CA 1
ATOM 2475 C C . VAL A 1 329 ? -42.945 -17.575 53.755 1.00 95.62 329 VAL A C 1
ATOM 2477 O O . VAL A 1 329 ? -42.486 -16.561 54.279 1.00 95.62 329 VAL A O 1
ATOM 2480 N N . ASN A 1 330 ? -43.841 -18.351 54.373 1.00 94.75 330 ASN A N 1
ATOM 2481 C CA . ASN A 1 330 ? -44.230 -18.141 55.769 1.00 94.75 330 ASN A CA 1
ATOM 2482 C C . ASN A 1 330 ? -42.995 -18.190 56.692 1.00 94.75 330 ASN A C 1
ATOM 2484 O O . ASN A 1 330 ? -42.160 -19.084 56.524 1.00 94.75 330 ASN A O 1
ATOM 2488 N N . PRO A 1 331 ? -42.885 -17.272 57.668 1.00 96.69 331 PRO A N 1
ATOM 2489 C CA . PRO A 1 331 ? -41.754 -17.236 58.584 1.00 96.69 331 PRO A CA 1
ATOM 2490 C C . PRO A 1 331 ? -41.725 -18.496 59.458 1.00 96.69 331 PRO A C 1
ATOM 2492 O O . PRO A 1 331 ? -42.763 -19.016 59.867 1.00 96.69 331 PRO A O 1
ATOM 2495 N N . THR A 1 332 ? -40.520 -18.979 59.748 1.00 95.56 332 THR A N 1
ATOM 2496 C CA . THR A 1 332 ? -40.269 -20.128 60.637 1.00 95.56 332 THR A CA 1
ATOM 2497 C C . THR A 1 332 ? -39.482 -19.742 61.886 1.00 95.56 332 THR A C 1
ATOM 2499 O O . THR A 1 332 ? -39.506 -20.474 62.873 1.00 95.56 332 THR A O 1
ATOM 2502 N N . SER A 1 333 ? -38.796 -18.598 61.844 1.00 96.00 333 SER A N 1
ATOM 2503 C CA . SER A 1 333 ? -38.026 -18.008 62.940 1.00 96.00 333 SER A CA 1
ATOM 2504 C C . SER A 1 333 ? -38.429 -16.549 63.165 1.00 96.00 333 SER A C 1
ATOM 2506 O O . SER A 1 333 ? -38.909 -15.883 62.249 1.00 96.00 333 SER A O 1
ATOM 2508 N N . ASP A 1 334 ? -38.165 -16.024 64.363 1.00 93.44 334 ASP A N 1
ATOM 2509 C CA . ASP A 1 334 ? -38.546 -14.656 64.760 1.00 93.44 334 ASP A CA 1
ATOM 2510 C C . ASP A 1 334 ? -37.914 -13.551 63.891 1.00 93.44 334 ASP A C 1
ATOM 2512 O O . ASP A 1 334 ? -38.407 -12.426 63.855 1.00 93.44 334 ASP A O 1
ATOM 2516 N N . GLN A 1 335 ? -36.800 -13.843 63.213 1.00 95.25 335 GLN A N 1
ATOM 2517 C CA . GLN A 1 335 ? -36.081 -12.895 62.354 1.00 95.25 335 GLN A CA 1
ATOM 2518 C C . GLN A 1 335 ? -36.506 -12.963 60.879 1.00 95.25 335 GLN A C 1
ATOM 2520 O O . GLN A 1 335 ? -36.003 -12.182 60.068 1.00 95.25 335 GLN A O 1
ATOM 2525 N N . ASP A 1 336 ? -37.401 -13.884 60.519 1.00 95.44 336 ASP A N 1
ATOM 2526 C CA . ASP A 1 336 ? -37.890 -14.010 59.152 1.00 95.44 336 ASP A CA 1
ATOM 2527 C C . ASP A 1 336 ? -38.874 -12.876 58.826 1.00 95.44 336 ASP A C 1
ATOM 2529 O O . ASP A 1 336 ? -39.654 -12.418 59.663 1.00 95.44 336 ASP A O 1
ATOM 2533 N N . ALA A 1 337 ? -38.879 -12.430 57.571 1.00 94.44 337 ALA A N 1
ATOM 2534 C CA . ALA A 1 337 ? -39.919 -11.526 57.098 1.00 94.44 337 ALA A CA 1
ATOM 2535 C C . ALA A 1 337 ? -41.263 -12.272 56.999 1.00 94.44 337 ALA A C 1
ATOM 2537 O O . ALA A 1 337 ? -41.316 -13.410 56.538 1.00 94.44 337 ALA A O 1
ATOM 2538 N N . ALA A 1 338 ? -42.358 -11.611 57.377 1.00 95.44 338 ALA A N 1
ATOM 2539 C CA . ALA A 1 338 ? -43.708 -12.167 57.310 1.00 95.44 338 ALA A CA 1
ATOM 2540 C C . ALA A 1 338 ? -44.562 -11.448 56.258 1.00 95.44 338 ALA A C 1
ATOM 2542 O O . ALA A 1 338 ? -44.468 -10.232 56.078 1.00 95.44 338 ALA A O 1
ATOM 2543 N N . THR A 1 339 ? -45.448 -12.186 55.584 1.00 95.44 339 THR A N 1
ATOM 2544 C CA . THR A 1 339 ? -46.500 -11.567 54.766 1.00 95.44 339 THR A CA 1
ATOM 2545 C C . THR A 1 339 ? -47.618 -11.033 55.664 1.00 95.44 339 THR A C 1
ATOM 2547 O O . THR A 1 339 ? -47.879 -11.585 56.732 1.00 95.44 339 THR A O 1
ATOM 2550 N N . LYS A 1 340 ? -48.343 -9.996 55.218 1.00 92.31 340 LYS A N 1
ATOM 2551 C CA . LYS A 1 340 ? -49.510 -9.484 55.961 1.00 92.31 340 LYS A CA 1
ATOM 2552 C C . LYS A 1 340 ? -50.533 -10.589 56.235 1.00 92.31 340 LYS A C 1
ATOM 2554 O O . LYS A 1 340 ? -51.019 -10.691 57.347 1.00 92.31 340 LYS A O 1
ATOM 2559 N N . LYS A 1 341 ? -50.813 -11.439 55.239 1.00 92.19 341 LYS A N 1
ATOM 2560 C CA . LYS A 1 341 ? -51.733 -12.572 55.394 1.00 92.19 341 LYS A CA 1
ATOM 2561 C C . LYS A 1 341 ? -51.298 -13.500 56.528 1.00 92.19 341 LYS A C 1
ATOM 2563 O O . LYS A 1 341 ? -52.137 -13.903 57.318 1.00 92.19 341 LYS A O 1
ATOM 2568 N N . TYR A 1 342 ? -50.008 -13.829 56.602 1.00 94.19 342 TYR A N 1
ATOM 2569 C CA . TYR A 1 342 ? -49.501 -14.665 57.684 1.00 94.19 342 TYR A CA 1
ATOM 2570 C C . TYR A 1 342 ? -49.736 -14.017 59.052 1.00 94.19 342 TYR A C 1
ATOM 2572 O O . TYR A 1 342 ? -50.186 -14.698 59.967 1.00 94.19 342 TYR A O 1
ATOM 2580 N N . VAL A 1 343 ? -49.467 -12.713 59.180 1.00 93.94 343 VAL A N 1
ATOM 2581 C CA . VAL A 1 343 ? -49.730 -11.977 60.423 1.00 93.94 343 VAL A CA 1
ATOM 2582 C C . VAL A 1 343 ? -51.227 -11.962 60.730 1.00 93.94 343 VAL A C 1
ATOM 2584 O O . VAL A 1 343 ? -51.590 -12.384 61.810 1.00 93.94 343 VAL A O 1
ATOM 2587 N N . ASP A 1 344 ? -52.097 -11.589 59.788 1.00 91.19 344 ASP A N 1
ATOM 2588 C CA . ASP A 1 344 ? -53.555 -11.542 59.998 1.00 91.19 344 ASP A CA 1
ATOM 2589 C C . ASP A 1 344 ? -54.149 -12.907 60.398 1.00 91.19 344 ASP A C 1
ATOM 2591 O O . ASP A 1 344 ? -55.073 -12.968 61.202 1.00 91.19 344 ASP A O 1
ATOM 2595 N N . ASP A 1 345 ? -53.639 -14.005 59.828 1.00 90.94 345 ASP A N 1
ATOM 2596 C CA . ASP A 1 345 ? -54.116 -15.361 60.124 1.00 90.94 345 ASP A CA 1
ATOM 2597 C C . ASP A 1 345 ? -53.659 -15.852 61.518 1.00 90.94 345 ASP A C 1
ATOM 2599 O O . ASP A 1 345 ? -54.288 -16.747 62.085 1.00 90.94 345 ASP A O 1
ATOM 2603 N N . ASN A 1 346 ? -52.560 -15.305 62.057 1.00 87.06 346 ASN A N 1
ATOM 2604 C CA . ASN A 1 346 ? -51.965 -15.705 63.342 1.00 87.06 346 ASN A CA 1
ATOM 2605 C C . ASN A 1 346 ? -52.107 -14.642 64.443 1.00 87.06 346 ASN A C 1
ATOM 2607 O O . ASN A 1 346 ? -51.783 -14.915 65.599 1.00 87.06 346 ASN A O 1
ATOM 2611 N N . ASP A 1 347 ? -52.587 -13.447 64.106 1.00 82.31 347 ASP A N 1
ATOM 2612 C CA . ASP A 1 347 ? -52.930 -12.398 65.054 1.00 82.31 347 ASP A CA 1
ATOM 2613 C C . ASP A 1 347 ? -54.250 -12.779 65.722 1.00 82.31 347 ASP A C 1
ATOM 2615 O O . ASP A 1 347 ? -55.351 -12.482 65.258 1.00 82.31 347 ASP A O 1
ATOM 2619 N N . SER A 1 348 ? -54.133 -13.539 66.806 1.00 67.88 348 SER A N 1
ATOM 2620 C CA . SER A 1 348 ? -55.260 -13.987 67.611 1.00 67.88 348 SER A CA 1
ATOM 2621 C C . SER A 1 348 ? -55.789 -12.864 68.509 1.00 67.88 348 SER A C 1
ATOM 2623 O O . SER A 1 348 ? -55.946 -13.066 69.717 1.00 67.88 348 SER A O 1
ATOM 2625 N N . ASP A 1 349 ? -56.089 -11.686 67.959 1.00 64.75 349 ASP A N 1
ATOM 2626 C CA . ASP A 1 349 ? -56.865 -10.669 68.676 1.00 64.75 349 ASP A CA 1
ATOM 2627 C C . ASP A 1 349 ? -58.363 -11.005 68.616 1.00 64.75 349 ASP A C 1
ATOM 2629 O O . ASP A 1 349 ? -59.196 -10.307 68.041 1.00 64.75 349 ASP A O 1
ATOM 2633 N N . THR A 1 350 ? -58.719 -12.154 69.195 1.00 58.44 350 THR A N 1
ATOM 2634 C CA . THR A 1 350 ? -60.115 -12.561 69.421 1.00 58.44 350 THR A CA 1
ATOM 2635 C C . THR A 1 350 ? -60.475 -12.615 70.902 1.00 58.44 350 THR A C 1
ATOM 2637 O O . THR A 1 350 ? -61.529 -13.133 71.264 1.00 58.44 350 THR A O 1
ATOM 2640 N N . THR A 1 351 ? -59.641 -12.052 71.780 1.00 55.25 351 THR A N 1
ATOM 2641 C CA . THR A 1 351 ? -59.944 -11.968 73.215 1.00 55.25 351 THR A CA 1
ATOM 2642 C C . THR A 1 351 ? -59.595 -10.600 73.780 1.00 55.25 351 THR A C 1
ATOM 2644 O O . THR A 1 351 ? -58.851 -10.467 74.748 1.00 55.25 351 THR A O 1
ATOM 2647 N N . TYR A 1 352 ? -60.263 -9.566 73.268 1.00 59.38 352 TYR A N 1
ATOM 2648 C CA . TYR A 1 352 ? -60.623 -8.445 74.130 1.00 59.38 352 TYR A CA 1
ATOM 2649 C C . TYR A 1 352 ? -61.689 -8.937 75.124 1.00 59.38 352 TYR A C 1
ATOM 2651 O O . TYR A 1 352 ? -62.881 -8.656 74.995 1.00 59.38 352 TYR A O 1
ATOM 2659 N N . THR A 1 353 ? -61.289 -9.732 76.122 1.00 57.97 353 THR A N 1
ATOM 2660 C CA . THR A 1 353 ? -62.096 -9.891 77.336 1.00 57.97 353 THR A CA 1
ATOM 2661 C C . THR A 1 353 ? -62.096 -8.533 78.013 1.00 57.97 353 THR A C 1
ATOM 2663 O O . THR A 1 353 ? -61.171 -8.204 78.753 1.00 57.97 353 THR A O 1
ATOM 2666 N N . GLY A 1 354 ? -63.099 -7.715 77.680 1.00 57.47 354 GLY A N 1
ATOM 2667 C CA . GLY A 1 354 ? -63.331 -6.423 78.303 1.00 57.47 354 GLY A CA 1
ATOM 2668 C C . GLY A 1 354 ? -63.242 -6.586 79.813 1.00 57.47 354 GLY A C 1
ATOM 2669 O O . GLY A 1 354 ? -64.048 -7.296 80.416 1.00 57.47 354 GLY A O 1
ATOM 2670 N N . GLY A 1 355 ? -62.213 -5.980 80.405 1.00 53.75 355 GLY A N 1
ATOM 2671 C CA . GLY A 1 355 ? -62.022 -5.981 81.843 1.00 53.75 355 GLY A CA 1
ATOM 2672 C C . GLY A 1 355 ? -63.285 -5.447 82.505 1.00 53.75 355 GLY A C 1
ATOM 2673 O O . GLY A 1 355 ? -63.705 -4.319 82.254 1.00 53.75 355 GLY A O 1
ATOM 2674 N N . THR A 1 356 ? -63.896 -6.271 83.347 1.00 59.53 356 THR A N 1
ATOM 2675 C CA . THR A 1 356 ? -65.055 -5.957 84.186 1.00 59.53 356 THR A CA 1
ATOM 2676 C C . THR A 1 356 ? -64.688 -4.967 85.296 1.00 59.53 356 THR A C 1
ATOM 2678 O O . THR A 1 356 ? -64.825 -5.286 86.469 1.00 59.53 356 THR A O 1
ATOM 2681 N N . ASN A 1 357 ? -64.182 -3.783 84.945 1.00 57.19 357 ASN A N 1
ATOM 2682 C CA . ASN A 1 357 ? -63.888 -2.691 85.877 1.00 57.19 357 ASN A CA 1
ATOM 2683 C C . ASN A 1 357 ? -64.106 -1.313 85.222 1.00 57.19 357 ASN A C 1
ATOM 2685 O O . ASN A 1 357 ? -63.267 -0.422 85.322 1.00 57.19 357 ASN A O 1
ATOM 2689 N N . LEU A 1 358 ? -65.256 -1.118 84.570 1.00 58.34 358 LEU A N 1
ATOM 2690 C CA . LEU A 1 358 ? -65.879 0.207 84.528 1.00 58.34 358 LEU A CA 1
ATOM 2691 C C . LEU A 1 358 ? -67.027 0.214 85.544 1.00 58.34 358 LEU A C 1
ATOM 2693 O O . LEU A 1 358 ? -68.162 -0.136 85.227 1.00 58.34 358 LEU A O 1
ATOM 2697 N N . THR A 1 359 ? -66.723 0.575 86.789 1.00 54.47 359 THR A N 1
ATOM 2698 C CA . THR A 1 359 ? -67.733 1.134 87.695 1.00 54.47 359 THR A CA 1
ATOM 2699 C C . THR A 1 359 ? -68.008 2.565 87.243 1.00 54.47 359 THR A C 1
ATOM 2701 O O . THR A 1 359 ? -67.083 3.377 87.215 1.00 54.47 359 THR A O 1
ATOM 2704 N N . LEU A 1 360 ? -69.255 2.796 86.818 1.00 56.41 360 LEU A N 1
ATOM 2705 C CA . LEU A 1 360 ? -69.828 4.079 86.394 1.00 56.41 360 LEU A CA 1
ATOM 2706 C C . LEU A 1 360 ? -69.738 5.162 87.472 1.00 56.41 360 LEU A C 1
ATOM 2708 O O . LEU A 1 360 ? -69.937 4.818 88.661 1.00 56.41 360 LEU A O 1
#

Sequence (360 aa):
MGQTREQRVIKQLSGTQKQTPIATDMFIPNHSGDLSVGNVNITPKNPKDPVNKEYVDSISINTGIDLFAYDDASDIATYKVLKPEPSVGSEVEGNVSIAGNASGQAVGARATELTCDCVKLINTLTAGVYNFHVHMRAATANRLTFYAEFYVRDSGGTETLIATSEETALIGTTGFGYDTHATVTEEYPLSTGDRIVVKGYAKNSSPAATTLYIAVEGDTATRISVRGISAPRMHDSLAHLKWSEAGHTIDSVFEIHNSSPFLSFKDTNGSGTSAQSTIVFQDMDNATLGTFGFTYPTNSDFYITATSGKIRLSGTSIYAGNMKITDLVNPTSDQDAATKKYVDDNDSDTTYTGGTNLTL